Protein 8YE5 (pdb70)

Foldseek 3Di:
DPDDDLVVLQVVLVVCVVVVVLVSSLVSLVVSCVVVVQDLVSLLSNLVSCVSVVVLVSSLVSLVSSCVSPVLALSSLQSNLVSCVSVVNLVSSLVSLVSSLVRDDPVCNVVSVVSNVVSVVSDDD/DVVLQVVLVVCVVVVVLVSSLVSLVVVCVVPVQALVSLLSNLVSCVVVVVLVSSLVSLVSSCVNPVLPLSSLQSNLVSCVSVVNLVSSLVSLVSSCVNDDPVCNVVSVVSNVVSVVSDD

B-factor: mean 22.16, std 8.16, range [9.57, 53.56]

Secondary structure (DSSP, 8-state):
-----HHHHHHHHHHHHHTT-HHHHHHHHHHHHHH-TT-HHHHHHHHHHHHHTT-HHHHHHHHHHHHHH-TT-HHHHHHHHHHHHHTT-HHHHHHHHHHHHHHS-TTTHHHHHHHHHHHHHT---/-HHHHHHHHHHHHTT-HHHHHHHHHHHHHH-TT-HHHHHHHHHHHHHTT-HHHHHHHHHHHHHH-TT-HHHHHHHHHHHHHTT-HHHHHHHHHHHHHH--GGGHHHHHHHHHHHHHT--

Radius of gyration: 19.72 Å; Cα contacts (8 Å, |Δi|>4): 373; chains: 2; bounding box: 70×42×34 Å

Structure (mmCIF, N/CA/C/O backbone):
data_8YE5
#
_entry.id   8YE5
#
_cell.length_a   59.202
_cell.length_b   31.590
_cell.length_c   65.651
_cell.angle_alpha   90.000
_cell.angle_beta   109.880
_cell.angle_gamma   90.000
#
_symmetry.space_group_name_H-M   'P 1 21 1'
#
loop_
_entity.id
_entity.type
_entity.pdbx_description
1 polymer TmrC
2 water water
#
loop_
_atom_site.group_PDB
_atom_site.id
_atom_site.type_symbol
_atom_site.label_atom_id
_atom_site.label_alt_id
_atom_site.label_comp_id
_atom_site.label_asym_id
_atom_site.label_entity_id
_atom_site.label_seq_id
_atom_site.pdbx_PDB_ins_code
_atom_site.Cartn_x
_atom_site.Cartn_y
_atom_site.Cartn_z
_atom_site.occupancy
_atom_site.B_iso_or_equiv
_atom_site.auth_seq_id
_atom_site.auth_comp_id
_atom_site.auth_asym_id
_atom_site.auth_atom_id
_atom_site.pdbx_PDB_model_num
ATOM 1 N N . SER A 1 3 ? 12.28695 24.31937 -1.85095 1.000 45.41542 1 SER A N 1
ATOM 2 C CA . SER A 1 3 ? 12.71538 22.97817 -1.46424 1.000 40.03139 1 SER A CA 1
ATOM 3 C C . SER A 1 3 ? 11.54322 22.01596 -1.51467 1.000 37.74158 1 SER A C 1
ATOM 4 O O . SER A 1 3 ? 10.40107 22.41889 -1.25451 1.000 41.19548 1 SER A O 1
ATOM 7 N N . PRO A 1 4 ? 11.78951 20.73609 -1.84949 1.000 37.98606 2 PRO A N 1
ATOM 8 C CA . PRO A 1 4 ? 10.82651 19.72315 -1.41644 1.000 24.68154 2 PRO A CA 1
ATOM 9 C C . PRO A 1 4 ? 10.94383 19.71339 0.09357 1.000 23.11177 2 PRO A C 1
ATOM 10 O O . PRO A 1 4 ? 12.03233 19.46583 0.62410 1.000 24.21135 2 PRO A O 1
ATOM 14 N N . ASN A 1 5 ? 9.86848 20.06259 0.78349 1.000 21.77846 3 ASN A N 1
ATOM 15 C CA . ASN A 1 5 ? 9.83398 20.06501 2.24121 1.000 22.87774 3 ASN A CA 1
ATOM 16 C C . ASN A 1 5 ? 9.15796 18.77790 2.66832 1.000 24.83311 3 ASN A C 1
ATOM 17 O O . ASN A 1 5 ? 7.94286 18.62935 2.51735 1.000 25.85798 3 ASN A O 1
ATOM 22 N N . LEU A 1 6 ? 9.94933 17.84654 3.18002 1.000 22.73059 4 LEU A N 1
ATOM 23 C CA . LEU A 1 6 ? 9.49263 16.48984 3.41134 1.000 22.28301 4 LEU A CA 1
ATOM 24 C C . LEU A 1 6 ? 9.22863 16.25978 4.88780 1.000 26.59132 4 LEU A C 1
ATOM 25 O O . LEU A 1 6 ? 9.91254 16.80460 5.76014 1.000 26.05401 4 LEU A O 1
ATOM 30 N N . ASP A 1 7 ? 8.21850 15.44062 5.14514 1.000 25.20159 5 ASP A N 1
ATOM 31 C CA . ASP A 1 7 ? 7.83827 15.01650 6.48756 1.000 24.78630 5 ASP A CA 1
ATOM 32 C C . ASP A 1 7 ? 8.72204 13.83947 6.87075 1.000 22.61368 5 ASP A C 1
ATOM 33 O O . ASP A 1 7 ? 8.47975 12.70408 6.45347 1.000 24.34095 5 ASP A O 1
ATOM 38 N N . GLY A 1 8 ? 9.75651 14.11646 7.66954 1.000 24.01930 6 GLY A N 1
ATOM 39 C CA . GLY A 1 8 ? 10.66535 13.08174 8.12348 1.000 24.82745 6 GLY A CA 1
ATOM 40 C C . GLY A 1 8 ? 10.07834 12.15653 9.16797 1.000 27.00552 6 GLY A C 1
ATOM 41 O O . GLY A 1 8 ? 10.54224 11.02022 9.30085 1.000 24.75082 6 GLY A O 1
ATOM 42 N N . THR A 1 9 ? 9.06733 12.61313 9.91179 1.000 27.38725 7 THR A N 1
ATOM 43 C CA . THR A 1 9 ? 8.39113 11.71613 10.84044 1.000 25.00162 7 THR A CA 1
ATOM 44 C C . THR A 1 9 ? 7.66914 10.60464 10.09263 1.000 24.11548 7 THR A C 1
ATOM 45 O O . THR A 1 9 ? 7.74080 9.43528 10.48832 1.000 25.25819 7 THR A O 1
ATOM 49 N N . ARG A 1 10 ? 6.99585 10.94072 8.98606 1.000 20.69052 8 ARG A N 1
ATOM 50 C CA . ARG A 1 10 ? 6.32363 9.91389 8.19372 1.000 21.84930 8 ARG A CA 1
ATOM 51 C C . ARG A 1 10 ? 7.32959 8.95974 7.56461 1.000 19.74787 8 ARG A C 1
ATOM 52 O O . ARG A 1 10 ? 7.08457 7.75077 7.49792 1.000 19.30521 8 ARG A O 1
ATOM 60 N N . LEU A 1 11 ? 8.46256 9.48771 7.09062 1.000 17.90383 9 LEU A N 1
ATOM 61 C CA . LEU A 1 11 ? 9.47942 8.63158 6.49106 1.000 16.77754 9 LEU A CA 1
ATOM 62 C C . LEU A 1 11 ? 10.05742 7.67945 7.51959 1.000 16.59351 9 LEU A C 1
ATOM 63 O O . LEU A 1 11 ? 10.27871 6.50014 7.22682 1.000 16.15353 9 LEU A O 1
ATOM 68 N N . ARG A 1 12 ? 10.29646 8.17266 8.73774 1.000 17.08805 10 ARG A N 1
ATOM 69 C CA . ARG A 1 12 ? 10.74904 7.28718 9.80956 1.000 17.81633 10 ARG A CA 1
ATOM 70 C C . ARG A 1 12 ? 9.73818 6.17796 10.07727 1.000 17.76335 10 ARG A C 1
ATOM 71 O O . ARG A 1 12 ? 10.10604 5.00749 10.21671 1.000 18.70595 10 ARG A O 1
ATOM 79 N N . GLU A 1 13 ? 8.45172 6.51117 10.12750 1.000 18.37131 11 GLU A N 1
ATOM 80 C CA . GLU A 1 13 ? 7.51103 5.45687 10.47382 1.000 20.50483 11 GLU A CA 1
ATOM 81 C C . GLU A 1 13 ? 7.33139 4.48867 9.31658 1.000 17.30913 11 GLU A C 1
ATOM 82 O O . GLU A 1 13 ? 7.09391 3.29260 9.52793 1.000 18.90403 11 GLU A O 1
ATOM 88 N N . GLU A 1 14 ? 7.46105 4.97931 8.07878 1.000 16.17794 12 GLU A N 1
ATOM 89 C CA . GLU A 1 14 ? 7.45610 4.08297 6.93318 1.000 17.20735 12 GLU A CA 1
ATOM 90 C C . GLU A 1 14 ? 8.65317 3.14470 6.99176 1.000 14.71649 12 GLU A C 1
ATOM 91 O O . GLU A 1 14 ? 8.54372 1.96100 6.66044 1.000 18.70503 12 GLU A O 1
ATOM 97 N N . GLY A 1 15 ? 9.81395 3.66973 7.38654 1.000 14.88773 13 GLY A N 1
ATOM 98 C CA . GLY A 1 15 ? 10.96627 2.80846 7.58661 1.000 14.92329 13 GLY A CA 1
ATOM 99 C C . GLY A 1 15 ? 10.71101 1.75440 8.64360 1.000 16.85096 13 GLY A C 1
ATOM 100 O O . GLY A 1 15 ? 11.06384 0.59063 8.46407 1.000 17.41154 13 GLY A O 1
ATOM 101 N N . ASN A 1 16 ? 10.06380 2.14812 9.73816 1.000 16.67738 14 ASN A N 1
ATOM 102 C CA . ASN A 1 16 ? 9.74418 1.19190 10.79648 1.000 15.92036 14 ASN A CA 1
ATOM 103 C C . ASN A 1 16 ? 8.77512 0.12325 10.29849 1.000 22.24648 14 ASN A C 1
ATOM 104 O O . ASN A 1 16 ? 8.93403 -1.06236 10.61406 1.000 21.88206 14 ASN A O 1
ATOM 109 N N . GLU A 1 17 ? 7.75163 0.51953 9.53126 1.000 20.08219 15 GLU A N 1
ATOM 110 C CA . GLU A 1 17 ? 6.81677 -0.46778 8.99435 1.000 23.14489 15 GLU A CA 1
ATOM 111 C C . GLU A 1 17 ? 7.51601 -1.42937 8.04810 1.000 23.57859 15 GLU A C 1
ATOM 112 O O . GLU A 1 17 ? 7.26155 -2.64217 8.06811 1.000 23.96515 15 GLU A O 1
ATOM 118 N N . ALA A 1 18 ? 8.39899 -0.90603 7.19914 1.000 18.91343 16 ALA A N 1
ATOM 119 C CA . ALA A 1 18 ? 9.13870 -1.77146 6.29849 1.000 16.15608 16 ALA A CA 1
ATOM 120 C C . ALA A 1 18 ? 10.02774 -2.72025 7.08385 1.000 21.17125 16 ALA A C 1
ATOM 121 O O . ALA A 1 18 ? 10.14980 -3.90112 6.73834 1.000 20.71340 16 ALA A O 1
ATOM 123 N N . PHE A 1 19 ? 10.67478 -2.21232 8.13388 1.000 20.56423 17 PHE A N 1
ATOM 124 C CA . PHE A 1 19 ? 11.53764 -3.07140 8.93256 1.000 19.86385 17 PHE A CA 1
ATOM 125 C C . PHE A 1 19 ? 10.73816 -4.21096 9.55838 1.000 22.27108 17 PHE A C 1
ATOM 126 O O . PHE A 1 19 ? 11.19964 -5.35582 9.58670 1.000 21.49290 17 PHE A O 1
ATOM 134 N N . LYS A 1 20 ? 9.52976 -3.91068 10.04366 1.000 22.47923 18 LYS A N 1
ATOM 135 C CA . LYS A 1 20 ? 8.67465 -4.92790 10.66271 1.000 22.81087 18 LYS A CA 1
ATOM 136 C C . LYS A 1 20 ? 8.32379 -6.04333 9.68107 1.000 27.11716 18 LYS A C 1
ATOM 137 O O . LYS A 1 20 ? 8.18717 -7.21034 10.07607 1.000 27.14987 18 LYS A O 1
ATOM 143 N N . ALA A 1 21 ? 8.16848 -5.70717 8.39809 1.000 23.62757 19 ALA A N 1
ATOM 144 C CA . ALA A 1 21 ? 7.81547 -6.66736 7.35674 1.000 26.28544 19 ALA A CA 1
ATOM 145 C C . ALA A 1 21 ? 9.00099 -7.45620 6.81087 1.000 26.45528 19 ALA A C 1
ATOM 146 O O . ALA A 1 21 ? 8.80087 -8.33410 5.96147 1.000 31.25972 19 ALA A O 1
ATOM 148 N N . GLY A 1 22 ? 10.22729 -7.17427 7.24493 1.000 21.29365 20 GLY A N 1
ATOM 149 C CA . GLY A 1 22 ? 11.36370 -7.79639 6.61275 1.000 21.55965 20 GLY A CA 1
ATOM 150 C C . GLY A 1 22 ? 11.81610 -7.12444 5.34030 1.000 17.98050 20 GLY A C 1
ATOM 151 O O . GLY A 1 22 ? 12.71048 -7.64587 4.66826 1.000 22.42496 20 GLY A O 1
ATOM 152 N N . ARG A 1 23 ? 11.23316 -5.97247 4.99806 1.000 22.01513 21 ARG A N 1
ATOM 153 C CA . ARG A 1 23 ? 11.60955 -5.22815 3.79637 1.000 19.99010 21 ARG A CA 1
ATOM 154 C C . ARG A 1 23 ? 12.77307 -4.29290 4.13687 1.000 19.42299 21 ARG A C 1
ATOM 155 O O . ARG A 1 23 ? 12.64319 -3.06998 4.20889 1.000 19.10095 21 ARG A O 1
ATOM 163 N N . TYR A 1 24 ? 13.93660 -4.90697 4.34266 1.000 18.31074 22 TYR A N 1
ATOM 164 C CA . TYR A 1 24 ? 15.07688 -4.16922 4.88848 1.000 17.59741 22 TYR A CA 1
ATOM 165 C C . TYR A 1 24 ? 15.65151 -3.16745 3.89625 1.000 16.28725 22 TYR A C 1
ATOM 166 O O . TYR A 1 24 ? 16.08416 -2.08569 4.29837 1.000 15.79422 22 TYR A O 1
ATOM 175 N N . HIS A 1 25 ? 15.72855 -3.52331 2.61160 1.000 16.36102 23 HIS A N 1
ATOM 176 C CA . HIS A 1 25 ? 16.18878 -2.55487 1.62814 1.000 17.54606 23 HIS A CA 1
ATOM 177 C C . HIS A 1 25 ? 15.28311 -1.33141 1.58874 1.000 16.91305 23 HIS A C 1
ATOM 178 O O . HIS A 1 25 ? 15.76479 -0.19229 1.52543 1.000 17.39444 23 HIS A O 1
ATOM 185 N N . GLU A 1 26 ? 13.97031 -1.53868 1.64368 1.000 17.52598 24 GLU A N 1
ATOM 186 C CA . GLU A 1 26 ? 13.07129 -0.39051 1.68445 1.000 17.70608 24 GLU A CA 1
ATOM 187 C C . GLU A 1 26 ? 13.21712 0.37977 2.99131 1.000 16.19021 24 GLU A C 1
ATOM 1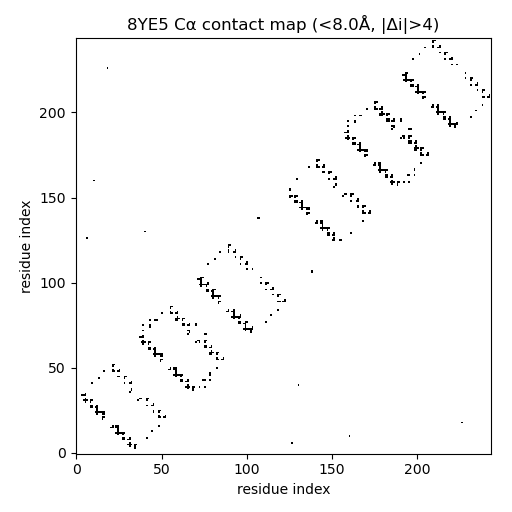88 O O . GLU A 1 26 ? 13.20074 1.61454 2.99369 1.000 15.78446 24 GLU A O 1
ATOM 194 N N . ALA A 1 27 ? 13.36755 -0.32425 4.11367 1.000 14.47644 25 ALA A N 1
ATOM 195 C CA . ALA A 1 27 ? 13.60291 0.37924 5.36617 1.000 14.61426 25 ALA A CA 1
ATOM 196 C C . ALA A 1 27 ? 14.83173 1.26726 5.26615 1.000 13.90602 25 ALA A C 1
ATOM 197 O O . ALA A 1 27 ? 14.81264 2.41653 5.71902 1.000 13.40349 25 ALA A O 1
ATOM 199 N N . ILE A 1 28 ? 15.90601 0.75407 4.66686 1.000 13.22454 26 ILE A N 1
ATOM 200 C CA . ILE A 1 28 ? 17.12666 1.54886 4.52275 1.000 12.80772 26 ILE A CA 1
ATOM 201 C C . ILE A 1 28 ? 16.84546 2.80108 3.70128 1.000 12.95970 26 ILE A C 1
ATOM 202 O O . ILE A 1 28 ? 17.32461 3.89682 4.02612 1.000 13.70183 26 ILE A O 1
ATOM 207 N N . ARG A 1 29 ? 16.06256 2.65764 2.63009 1.000 14.05219 27 ARG A N 1
ATOM 208 C CA . ARG A 1 29 ? 15.72232 3.80061 1.78810 1.000 14.19263 27 ARG A CA 1
ATOM 209 C C . ARG A 1 29 ? 14.97561 4.86033 2.58534 1.000 14.21789 27 ARG A C 1
ATOM 210 O O . ARG A 1 29 ? 15.35999 6.03109 2.59242 1.000 14.00442 27 ARG A O 1
ATOM 218 N N . TYR A 1 30 ? 13.93288 4.45668 3.30997 1.000 12.72857 28 TYR A N 1
ATOM 219 C CA . TYR A 1 30 ? 13.12001 5.44642 4.00914 1.000 11.97681 28 TYR A CA 1
ATOM 220 C C . TYR A 1 30 ? 13.87107 6.05040 5.18804 1.000 12.84749 28 TYR A C 1
ATOM 221 O O . TYR A 1 30 ? 13.74483 7.24986 5.45342 1.000 14.12609 28 TYR A O 1
ATOM 230 N N . TYR A 1 31 ? 14.63452 5.23035 5.92296 1.000 12.94917 29 TYR A N 1
ATOM 231 C CA . TYR A 1 31 ? 15.47531 5.76964 6.99006 1.000 12.77073 29 TYR A CA 1
ATOM 232 C C . TYR A 1 31 ? 16.50065 6.75384 6.44320 1.000 13.89965 29 TYR A C 1
ATOM 233 O O . TYR A 1 31 ? 16.81556 7.74912 7.10647 1.000 14.10241 29 TYR A O 1
ATOM 242 N N . THR A 1 32 ? 17.06829 6.47357 5.26524 1.000 12.73182 30 THR A N 1
ATOM 243 C CA . THR A 1 32 ? 18.03926 7.39805 4.68032 1.000 14.00899 30 THR A CA 1
ATOM 244 C C . THR A 1 32 ? 17.38729 8.72972 4.34767 1.000 16.08451 30 THR A C 1
ATOM 245 O O . THR A 1 32 ? 17.95793 9.79511 4.61226 1.000 15.42999 30 THR A O 1
ATOM 249 N N . GLN A 1 33 ? 16.17127 8.68886 3.80221 1.000 14.87060 31 GLN A N 1
ATOM 250 C CA . GLN A 1 33 ? 15.43975 9.92219 3.53981 1.000 15.04640 31 GLN A CA 1
ATOM 251 C C . GLN A 1 33 ? 15.13395 10.66614 4.82561 1.000 16.94416 31 GLN A C 1
ATOM 252 O O . GLN A 1 33 ? 15.24263 11.89622 4.87722 1.000 18.35680 31 GLN A O 1
ATOM 258 N N . ALA A 1 34 ? 14.73484 9.93621 5.87404 1.000 13.95843 32 ALA A N 1
ATOM 259 C CA . ALA A 1 34 ? 14.44023 10.54950 7.16206 1.000 15.04830 32 ALA A CA 1
ATOM 260 C C . ALA A 1 34 ? 15.68697 11.16015 7.78759 1.000 18.76854 32 ALA A C 1
ATOM 261 O O . ALA A 1 34 ? 15.62082 12.23523 8.39015 1.000 20.28881 32 ALA A O 1
ATOM 263 N N . ILE A 1 35 ? 16.83593 10.49766 7.63676 1.000 18.24795 33 ILE A N 1
ATOM 264 C CA . ILE A 1 35 ? 18.06360 11.02681 8.21702 1.000 19.00352 33 ILE A CA 1
ATOM 265 C C . ILE A 1 35 ? 18.44288 12.34767 7.56487 1.000 21.72168 33 ILE A C 1
ATOM 266 O O . ILE A 1 35 ? 19.00252 13.23534 8.22201 1.000 24.81911 33 ILE A O 1
ATOM 271 N N . GLU A 1 36 ? 18.12069 12.51939 6.27858 1.000 18.96284 34 GLU A N 1
ATOM 272 C CA . GLU A 1 36 ? 18.37337 13.79642 5.61856 1.000 24.77354 34 GLU A CA 1
ATOM 273 C C . GLU A 1 36 ? 17.57599 14.91745 6.27114 1.000 26.64782 34 GLU A C 1
ATOM 274 O O . GLU A 1 36 ? 18.03846 16.06261 6.32121 1.000 32.55439 34 GLU A O 1
ATOM 280 N N . VAL A 1 37 ? 16.39743 14.60452 6.79804 1.000 24.91888 35 VAL A N 1
ATOM 281 C CA . VAL A 1 37 ? 15.55991 15.60190 7.45392 1.000 25.15529 35 VAL A CA 1
ATOM 282 C C . VAL A 1 37 ? 15.84860 15.72088 8.94856 1.000 30.99612 35 VAL A C 1
ATOM 283 O O . VAL A 1 37 ? 15.69393 16.80442 9.52577 1.000 34.71186 35 VAL A O 1
ATOM 287 N N . ASP A 1 38 ? 16.24811 14.62516 9.59106 1.000 28.41237 36 ASP A N 1
ATOM 288 C CA . ASP A 1 38 ? 16.42840 14.54759 11.03956 1.000 29.69824 36 ASP A CA 1
ATOM 289 C C . ASP A 1 38 ? 17.78879 13.90301 11.26201 1.000 30.36720 36 ASP A C 1
ATOM 290 O O . ASP A 1 38 ? 17.88106 12.70748 11.57651 1.000 27.85890 36 ASP A O 1
ATOM 295 N N . PRO A 1 39 ? 18.87318 14.66305 11.09845 1.000 29.21976 37 PRO A N 1
ATOM 296 C CA . PRO A 1 39 ? 20.21170 14.06017 11.06444 1.000 30.55279 37 PRO A CA 1
ATOM 297 C C . PRO A 1 39 ? 20.83266 13.76288 12.42164 1.000 3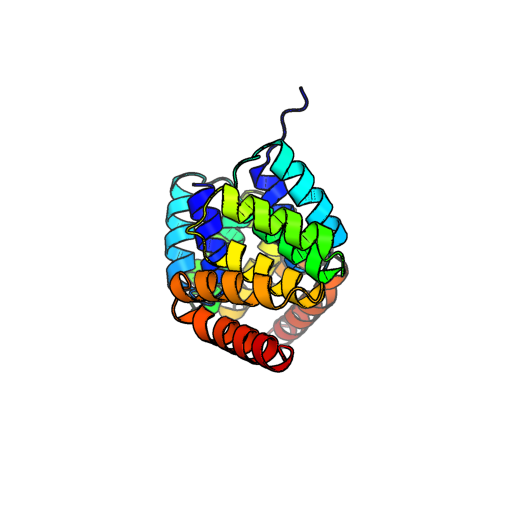0.38433 37 PRO A C 1
ATOM 298 O O . PRO A 1 39 ? 21.98181 13.30648 12.45330 1.000 29.81082 37 PRO A O 1
ATOM 302 N N . ASP A 1 40 ? 20.13244 13.98839 13.53217 1.000 30.71869 38 ASP A N 1
ATOM 303 C CA . ASP A 1 40 ? 20.70609 13.78104 14.85898 1.000 30.21446 38 ASP A CA 1
ATOM 304 C C . ASP A 1 40 ? 19.81107 12.90327 15.72517 1.000 29.93801 38 ASP A C 1
ATOM 305 O O . ASP A 1 40 ? 19.60675 13.16971 16.91142 1.000 27.76885 38 ASP A O 1
ATOM 310 N N . SER A 1 41 ? 19.27254 11.82978 15.15442 1.000 25.59995 39 SER A N 1
ATOM 311 C CA . SER A 1 41 ? 18.45811 10.87660 15.89508 1.000 25.76580 39 SER A CA 1
ATOM 312 C C . SER A 1 41 ? 19.25136 9.59637 16.09294 1.000 20.89941 39 SER A C 1
ATOM 313 O O . SER A 1 41 ? 19.57314 8.90576 15.11918 1.000 21.38288 39 SER A O 1
ATOM 316 N N . GLU A 1 42 ? 19.55077 9.27841 17.34923 1.000 20.36206 40 GLU A N 1
ATOM 317 C CA . GLU A 1 42 ? 20.20849 8.01260 17.64214 1.000 20.29387 40 GLU A CA 1
ATOM 318 C C . GLU A 1 42 ? 19.29639 6.84500 17.29481 1.000 19.01492 40 GLU A C 1
ATOM 319 O O . GLU A 1 42 ? 19.77946 5.75577 16.97715 1.000 19.71145 40 GLU A O 1
ATOM 325 N N . PHE A 1 43 ? 17.98050 7.05730 17.33960 1.000 18.79716 41 PHE A N 1
ATOM 326 C CA . PHE A 1 43 ? 17.05155 5.98424 17.02546 1.000 18.25997 41 PHE A CA 1
ATOM 327 C C . PHE A 1 43 ? 17.07043 5.68072 15.53837 1.000 18.50072 41 PHE A C 1
ATOM 328 O O . PHE A 1 43 ? 17.05300 4.51230 15.13763 1.000 17.70041 41 PHE A O 1
ATOM 336 N N . LEU A 1 44 ? 17.11337 6.71938 14.70521 1.000 17.06760 42 LEU A N 1
ATOM 337 C CA . LEU A 1 44 ? 17.12803 6.50674 13.26371 1.000 18.23394 42 LEU A CA 1
ATOM 338 C C . LEU A 1 44 ? 18.39506 5.77730 12.83999 1.000 15.27188 42 LEU A C 1
ATOM 339 O O . LEU A 1 44 ? 18.35254 4.84197 12.03205 1.000 15.34521 42 LEU A O 1
ATOM 344 N N . TYR A 1 45 ? 19.53764 6.20505 13.36778 1.000 16.88863 43 TYR A N 1
ATOM 345 C CA . TYR A 1 45 ? 20.78838 5.56934 12.98614 1.000 13.37949 43 TYR A CA 1
ATOM 346 C C . TYR A 1 45 ? 20.88152 4.14732 13.52473 1.000 14.47106 43 TYR A C 1
ATOM 347 O O . TYR A 1 45 ? 21.44792 3.27760 12.85445 1.000 15.13038 43 TYR A O 1
ATOM 356 N N . THR A 1 46 ? 20.34100 3.89048 14.71978 1.000 16.41597 44 T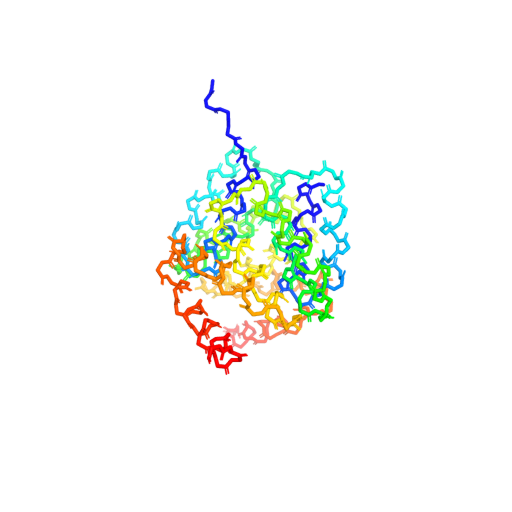HR A N 1
ATOM 357 C CA . THR A 1 46 ? 20.32880 2.52472 15.23716 1.000 15.15015 44 THR A CA 1
ATOM 358 C C . THR A 1 46 ? 19.38842 1.64300 14.42141 1.000 14.98604 44 THR A C 1
ATOM 359 O O . THR A 1 46 ? 19.70842 0.47996 14.13625 1.000 15.32715 44 THR A O 1
ATOM 363 N N . ASN A 1 47 ? 18.22310 2.18139 14.02979 1.000 14.54926 45 ASN A N 1
ATOM 364 C CA . ASN A 1 47 ? 17.28766 1.41435 13.21428 1.000 13.43739 45 ASN A CA 1
ATOM 365 C C . ASN A 1 47 ? 17.89805 1.10238 11.85165 1.000 13.87999 45 ASN A C 1
ATOM 366 O O . ASN A 1 47 ? 17.78694 -0.02116 11.35266 1.000 14.29013 45 ASN A O 1
ATOM 371 N N . ARG A 1 48 ? 18.55681 2.08191 11.23530 1.000 13.17418 46 ARG A N 1
ATOM 372 C CA . ARG A 1 48 ? 19.19816 1.80250 9.95536 1.000 12.89257 46 ARG A CA 1
ATOM 373 C C . ARG A 1 48 ? 20.36225 0.83512 10.13336 1.000 13.35658 46 ARG A C 1
ATOM 374 O O . ARG A 1 48 ? 20.59374 -0.02748 9.27664 1.000 13.04450 46 ARG A O 1
ATOM 382 N N . SER A 1 49 ? 21.08573 0.93783 11.25505 1.000 12.65715 47 SER A N 1
ATOM 383 C CA . SER A 1 49 ? 22.14925 -0.02349 11.52384 1.000 12.86284 47 SER A CA 1
ATOM 384 C C . SER A 1 49 ? 21.59328 -1.43701 11.57616 1.000 13.05047 47 SER A C 1
ATOM 385 O O . SER A 1 49 ? 22.19517 -2.37261 11.03475 1.000 13.70081 47 SER A O 1
ATOM 388 N N . PHE A 1 50 ? 20.44699 -1.60906 12.22787 1.000 11.57048 48 PHE A N 1
ATOM 389 C CA . PHE A 1 50 ? 19.83616 -2.92826 12.34520 1.000 13.67029 48 PHE A CA 1
ATOM 390 C C . PHE A 1 50 ? 19.42418 -3.44578 10.97483 1.000 13.97585 48 PHE A C 1
ATOM 391 O O . PHE A 1 50 ? 19.66240 -4.61051 10.64152 1.000 13.62913 48 PHE A O 1
ATOM 399 N N . ALA A 1 51 ? 18.86146 -2.57202 10.14129 1.000 12.50955 49 ALA A N 1
ATOM 400 C CA . ALA A 1 51 ? 18.46103 -2.98064 8.80054 1.000 13.11653 49 ALA A CA 1
ATOM 401 C C . ALA A 1 51 ? 19.66299 -3.41100 7.96010 1.000 14.06616 49 ALA A C 1
ATOM 402 O O . ALA A 1 51 ? 19.59555 -4.41882 7.24790 1.000 14.91740 49 ALA A O 1
ATOM 404 N N . TYR A 1 52 ? 20.77723 -2.67537 8.05013 1.000 13.09882 50 TYR A N 1
ATOM 405 C CA . TYR A 1 52 ? 21.98866 -3.06373 7.32176 1.000 14.52385 50 TYR A CA 1
ATOM 406 C C . TYR A 1 52 ? 22.53435 -4.39383 7.82637 1.000 14.78196 50 TYR A C 1
ATOM 407 O O . TYR A 1 52 ? 22.97660 -5.23601 7.03753 1.000 15.74781 50 TYR A O 1
ATOM 416 N N . PHE A 1 53 ? 22.52921 -4.59393 9.14500 1.000 13.51979 51 PHE A N 1
ATOM 417 C CA . PHE A 1 53 ? 22.95794 -5.87151 9.69248 1.000 12.92449 51 PHE A CA 1
ATOM 418 C C . PHE A 1 53 ? 22.13683 -7.01260 9.10582 1.000 14.94590 51 PHE A C 1
ATOM 419 O O . PHE A 1 53 ? 22.68415 -8.06329 8.74447 1.000 15.35377 51 PHE A O 1
ATOM 427 N N . ASN A 1 54 ? 20.82570 -6.82182 8.99578 1.000 14.40024 52 ASN A N 1
ATOM 428 C CA . ASN A 1 54 ? 19.95023 -7.88145 8.51978 1.000 14.52840 52 ASN A CA 1
ATOM 429 C C . ASN A 1 54 ? 20.14118 -8.20541 7.05081 1.000 17.88906 52 ASN A C 1
ATOM 430 O O . ASN A 1 54 ? 19.66545 -9.25796 6.61496 1.000 21.46842 52 ASN A O 1
ATOM 435 N N . ILE A 1 55 ? 20.81929 -7.35491 6.29008 1.000 15.33000 53 ILE A N 1
ATOM 436 C CA . ILE A 1 55 ? 21.16394 -7.68344 4.91037 1.000 17.49785 53 ILE A CA 1
ATOM 437 C C . ILE A 1 55 ? 22.65780 -7.94701 4.74538 1.000 18.14079 53 ILE A C 1
ATOM 438 O O . ILE A 1 55 ? 23.17276 -7.91455 3.63129 1.000 20.66547 53 ILE A O 1
ATOM 443 N N . LYS A 1 56 ? 23.36048 -8.20738 5.84855 1.000 17.93278 54 LYS A N 1
ATOM 444 C CA . LYS A 1 56 ? 24.76564 -8.60544 5.86011 1.000 18.41623 54 LYS A CA 1
ATOM 445 C C . LYS A 1 56 ? 25.70381 -7.49967 5.40251 1.000 19.62994 54 LYS A C 1
ATOM 446 O O . LYS A 1 56 ? 26.83767 -7.76724 4.97651 1.000 21.57976 54 LYS A O 1
ATOM 452 N N . GLU A 1 57 ? 25.26224 -6.25008 5.51641 1.000 16.31846 55 GLU A N 1
ATOM 453 C CA . GLU A 1 57 ? 26.11405 -5.09683 5.25719 1.000 16.39447 55 GLU A CA 1
ATOM 454 C C . GLU A 1 57 ? 26.71374 -4.63795 6.58458 1.000 16.70221 55 GLU A C 1
ATOM 455 O O . GLU A 1 57 ? 26.32578 -3.63137 7.17262 1.000 17.77341 55 GLU A O 1
ATOM 461 N N . PHE A 1 58 ? 27.69403 -5.41484 7.05370 1.000 16.04174 56 PHE A N 1
ATOM 462 C CA . PHE A 1 58 ? 28.16351 -5.25029 8.42801 1.000 15.42866 56 PHE A CA 1
ATOM 463 C C . PHE A 1 58 ? 28.97361 -3.97349 8.62011 1.000 15.98596 56 PHE A C 1
ATOM 464 O O . PHE A 1 58 ? 28.91176 -3.35705 9.69094 1.000 14.40804 56 PHE A O 1
ATOM 472 N N . GLU A 1 59 ? 29.76000 -3.56811 7.61042 1.000 17.09593 57 GLU A N 1
ATOM 473 C CA . GLU A 1 59 ? 30.51419 -2.32736 7.75151 1.000 17.29766 57 GLU A CA 1
ATOM 474 C C . GLU A 1 59 ? 29.58085 -1.12752 7.81302 1.000 15.55627 57 GLU A C 1
ATOM 475 O O . GLU A 1 59 ? 29.76990 -0.23046 8.64144 1.000 15.96972 57 GLU A O 1
ATOM 481 N N . LYS A 1 60 ? 28.56168 -1.10501 6.95210 1.000 18.00306 58 LYS A N 1
ATOM 482 C CA . LYS A 1 60 ? 27.58934 -0.01892 6.98681 1.000 15.29439 58 LYS A CA 1
ATOM 483 C C . LYS A 1 60 ? 26.80330 -0.04544 8.28509 1.000 14.09106 58 LYS A C 1
ATOM 484 O O . LYS A 1 60 ? 26.50672 1.00571 8.86933 1.000 14.34902 58 LYS A O 1
ATOM 490 N N . SER A 1 61 ? 26.48522 -1.24008 8.77154 1.000 13.91282 59 SER A N 1
ATOM 491 C CA . SER A 1 61 ? 25.79954 -1.34870 10.05038 1.000 13.98597 59 SER A CA 1
ATOM 492 C C . SER A 1 61 ? 26.64602 -0.76126 11.16713 1.000 13.31807 59 SER A C 1
ATOM 493 O O . SER A 1 61 ? 26.14474 -0.02459 12.01977 1.000 13.64374 59 SER A O 1
ATOM 496 N N . ALA A 1 62 ? 27.93507 -1.10182 11.19432 1.000 12.63500 60 ALA A N 1
ATOM 497 C CA . ALA A 1 62 ? 28.79630 -0.57259 12.24283 1.000 12.93891 60 ALA A CA 1
ATOM 498 C C . ALA A 1 62 ? 28.92948 0.93964 12.12378 1.000 13.78687 60 ALA A C 1
ATOM 499 O O . ALA A 1 62 ? 28.94246 1.64727 13.13332 1.000 16.30783 60 ALA A O 1
ATOM 501 N N . ALA A 1 63 ? 29.00879 1.45851 10.89395 1.000 15.41709 61 ALA A N 1
ATOM 502 C CA . ALA A 1 63 ? 29.14306 2.90354 10.74509 1.000 13.86118 61 ALA A CA 1
ATOM 503 C C . ALA A 1 63 ? 27.91782 3.62862 11.28853 1.000 16.95711 61 ALA A C 1
ATOM 504 O O . ALA A 1 63 ? 28.04914 4.63559 11.99259 1.000 18.58896 61 ALA A O 1
ATOM 506 N N . ASP A 1 64 ? 26.71592 3.11713 10.99478 1.000 15.53767 62 ASP A N 1
ATOM 507 C CA . ASP A 1 64 ? 25.50806 3.74828 11.52158 1.000 15.02605 62 ASP A CA 1
ATOM 508 C C . ASP A 1 64 ? 25.43571 3.63794 13.03393 1.000 14.21338 62 ASP A C 1
ATOM 509 O O . ASP A 1 64 ? 25.01581 4.57898 13.70677 1.000 16.03662 62 ASP A O 1
ATOM 514 N N . ALA A 1 65 ? 25.79751 2.48106 13.59485 1.000 14.09261 63 ALA A N 1
ATOM 515 C CA . ALA A 1 65 ? 25.71509 2.35375 15.04145 1.000 14.03568 63 ALA A CA 1
ATOM 516 C C . ALA A 1 65 ? 26.74452 3.24531 15.72372 1.000 15.54025 63 ALA A C 1
ATOM 517 O O . ALA A 1 65 ? 26.47143 3.79395 16.79959 1.000 16.68740 63 ALA A O 1
ATOM 519 N N . ALA A 1 66 ? 27.91089 3.41560 15.09786 1.000 15.93403 64 ALA A N 1
ATOM 520 C CA . ALA A 1 66 ? 28.90831 4.33098 15.63818 1.000 17.33748 64 ALA A CA 1
ATOM 521 C C . ALA A 1 66 ? 28.39676 5.76204 15.61737 1.000 18.52970 64 ALA A C 1
ATOM 522 O O . ALA A 1 66 ? 28.68359 6.54350 16.53048 1.000 18.29450 64 ALA A O 1
ATOM 524 N N . LYS A 1 67 ? 27.62828 6.11784 14.59053 1.000 17.91897 65 LYS A N 1
ATOM 525 C CA . LYS A 1 67 ? 27.02233 7.44050 14.56186 1.000 19.08006 65 LYS A CA 1
ATOM 526 C C . LYS A 1 67 ? 25.99383 7.59102 15.67670 1.000 18.55317 65 LYS A C 1
ATOM 527 O O . LYS A 1 67 ? 25.92200 8.63986 16.32785 1.000 21.30135 65 LYS A O 1
ATOM 533 N N . ALA A 1 68 ? 25.18499 6.55468 15.92698 1.000 17.75999 66 ALA A N 1
ATOM 534 C CA . ALA A 1 68 ? 24.25586 6.60492 17.05365 1.000 17.26495 66 ALA A CA 1
ATOM 535 C C . ALA A 1 68 ? 24.98870 6.80744 18.37715 1.000 18.81476 66 ALA A C 1
ATOM 536 O O . ALA A 1 68 ? 24.50617 7.53336 19.25364 1.000 20.45187 66 ALA A O 1
ATOM 538 N N . VAL A 1 69 ? 26.16184 6.18606 18.53200 1.000 17.94868 67 VAL A N 1
ATOM 539 C CA . VAL A 1 69 ? 26.92203 6.34605 19.76634 1.000 20.27008 67 VAL A CA 1
ATOM 540 C C . VAL A 1 69 ? 27.45676 7.76595 19.87292 1.000 23.16931 67 VAL A C 1
ATOM 541 O O . VAL A 1 69 ? 27.44233 8.36742 20.95530 1.000 26.97047 67 VAL A O 1
ATOM 545 N N . GLU A 1 70 ? 27.90904 8.33191 18.75001 1.000 21.24960 68 GLU A N 1
ATOM 546 C CA . GLU A 1 70 ? 28.29176 9.74436 18.71655 1.000 22.91482 68 GLU A CA 1
ATOM 547 C C . GLU A 1 70 ? 27.14132 10.64923 19.13351 1.000 28.63354 68 GLU A C 1
ATOM 548 O O . GLU A 1 70 ? 27.33104 11.58636 19.92153 1.000 27.52276 68 GLU A O 1
ATOM 554 N N . ILE A 1 71 ? 25.93634 10.37907 18.62435 1.000 25.55429 69 ILE A N 1
ATOM 555 C CA . ILE A 1 71 ? 24.79201 11.23302 18.91996 1.000 23.98765 69 ILE A CA 1
ATOM 556 C C . ILE A 1 71 ? 24.38287 11.10556 20.37963 1.000 25.54282 69 ILE A C 1
ATOM 557 O O . ILE A 1 71 ? 24.04390 12.09824 21.03809 1.000 28.27199 69 ILE A O 1
ATOM 562 N N . ASN A 1 72 ? 24.38013 9.88640 20.90783 1.000 25.02484 70 ASN A N 1
ATOM 563 C CA . ASN A 1 72 ? 23.96390 9.66495 22.29246 1.000 22.40755 70 ASN A CA 1
ATOM 564 C C . ASN A 1 72 ? 24.72787 8.45182 22.81911 1.000 24.79694 70 ASN A C 1
ATOM 565 O O . ASN A 1 72 ? 24.27521 7.31411 22.68601 1.000 27.08568 70 ASN A O 1
ATOM 570 N N . ALA A 1 73 ? 25.86706 8.71975 23.45886 1.000 24.29022 71 ALA A N 1
ATOM 571 C CA . ALA A 1 73 ? 26.66942 7.64577 24.03732 1.000 25.92503 71 ALA A CA 1
ATOM 572 C C . ALA A 1 73 ? 25.95721 6.89814 25.15815 1.000 24.86223 71 ALA A C 1
ATOM 573 O O . ALA A 1 73 ? 26.44454 5.84722 25.58201 1.000 24.83446 71 ALA A O 1
ATOM 575 N N . ASN A 1 74 ? 24.83397 7.40304 25.66136 1.000 24.38547 72 ASN A N 1
ATOM 576 C CA . ASN A 1 74 ? 24.10353 6.74590 26.73560 1.000 26.61380 72 ASN A CA 1
ATOM 577 C C . ASN A 1 74 ? 22.90762 5.92620 26.25392 1.000 25.42312 72 ASN A C 1
ATOM 578 O O . ASN A 1 74 ? 22.17614 5.37447 27.07771 1.000 28.33671 72 ASN A O 1
ATOM 583 N N . PHE A 1 75 ? 22.70946 5.80453 24.94169 1.000 23.20784 73 PHE A N 1
ATOM 584 C CA . PHE A 1 75 ? 21.65288 4.96551 24.38517 1.000 26.30670 73 PHE A CA 1
ATOM 585 C C . PHE A 1 75 ? 22.21589 3.56107 24.19030 1.000 20.72758 73 PHE A C 1
ATOM 586 O O . PHE A 1 75 ? 23.10356 3.35350 23.35666 1.000 22.75346 73 PHE A O 1
ATOM 594 N N . PHE A 1 76 ? 21.68337 2.59607 24.94752 1.000 19.65670 74 PHE A N 1
ATOM 595 C CA . PHE A 1 76 ? 22.26608 1.25531 24.97806 1.000 19.47554 74 PHE A CA 1
ATOM 596 C C . PHE A 1 76 ? 22.23678 0.58909 23.61080 1.000 21.84206 74 PHE A C 1
ATOM 597 O O . PHE A 1 76 ? 23.14270 -0.18852 23.27862 1.000 16.82860 74 PHE A O 1
ATOM 605 N N . LYS A 1 77 ? 21.20528 0.86051 22.81156 1.000 19.03371 75 LYS A N 1
ATOM 606 C CA . LYS A 1 77 ? 21.02084 0.08493 21.59245 1.000 17.71378 75 LYS A CA 1
ATOM 607 C C . LYS A 1 77 ? 22.05671 0.44814 20.54050 1.000 18.21163 75 LYS A C 1
ATOM 608 O O . LYS A 1 77 ? 22.42258 -0.39708 19.71278 1.000 17.60502 75 LYS A O 1
ATOM 614 N N . GLY A 1 78 ? 22.54837 1.68450 20.54590 1.000 16.40700 76 GLY A N 1
ATOM 615 C CA . GLY A 1 78 ? 23.63887 2.01970 19.64189 1.000 17.09416 76 GLY A CA 1
ATOM 616 C C . GLY A 1 78 ? 24.86201 1.16067 19.90467 1.000 17.37620 76 GLY A C 1
ATOM 617 O O . GLY A 1 78 ? 25.42510 0.56431 18.98720 1.000 15.58010 76 GLY A O 1
ATOM 618 N N . HIS A 1 79 ? 25.24885 1.04514 21.17767 1.000 14.57894 77 HIS A N 1
ATOM 619 C CA . HIS A 1 79 ? 26.40021 0.21246 21.52758 1.000 13.50344 77 HIS A CA 1
ATOM 620 C C . HIS A 1 79 ? 26.14106 -1.25012 21.20871 1.000 14.55987 77 HIS A C 1
ATOM 621 O O . HIS A 1 79 ? 27.05056 -1.97061 20.77434 1.000 14.78261 77 HIS A O 1
ATOM 628 N N . TYR A 1 80 ? 24.92618 -1.72818 21.46907 1.000 14.34255 78 TYR A N 1
ATOM 629 C CA . TYR A 1 80 ? 24.59973 -3.11836 21.18561 1.000 14.17835 78 TYR A CA 1
ATOM 630 C C . TYR A 1 80 ? 24.70198 -3.41245 19.69404 1.000 13.68419 78 TYR A C 1
ATOM 631 O O . TYR A 1 80 ? 25.34474 -4.38287 19.28739 1.000 14.27848 78 TYR A O 1
ATOM 640 N N . ARG A 1 81 ? 24.08742 -2.57019 18.86296 1.000 13.34803 79 ARG A N 1
ATOM 641 C CA . ARG A 1 81 ? 24.15777 -2.78659 17.41994 1.000 12.22260 79 ARG A CA 1
ATOM 642 C C . ARG A 1 81 ? 25.59859 -2.69249 16.94291 1.000 12.48583 79 ARG A C 1
ATOM 643 O O . ARG A 1 81 ? 26.02894 -3.47344 16.08370 1.000 12.49316 79 ARG A O 1
ATOM 651 N N . LEU A 1 82 ? 26.37050 -1.75241 17.49964 1.000 13.25640 80 LEU A N 1
ATOM 652 C CA . LEU A 1 82 ? 27.77346 -1.62448 17.11186 1.000 12.62173 80 LEU A CA 1
ATOM 653 C C . LEU A 1 82 ? 28.54248 -2.88937 17.46371 1.000 13.67728 80 LEU A C 1
ATOM 654 O O . LEU A 1 82 ? 29.30894 -3.41751 16.65168 1.000 13.55325 80 LEU A O 1
ATOM 659 N N . GLY A 1 83 ? 28.34269 -3.39706 18.67713 1.000 13.36553 81 GLY A N 1
ATOM 660 C CA . GLY A 1 83 ? 29.03782 -4.61179 19.07653 1.000 13.74575 81 GLY A CA 1
ATOM 661 C C . GLY A 1 83 ? 28.67570 -5.81352 18.21840 1.000 12.99572 81 GLY A C 1
ATOM 662 O O . GLY A 1 83 ? 29.54385 -6.61485 17.86659 1.000 12.68775 81 GLY A O 1
ATOM 663 N N . LEU A 1 84 ? 27.39658 -5.95750 17.87300 1.000 12.74688 82 LEU A N 1
ATOM 664 C CA . LEU A 1 84 ? 27.01418 -7.07746 17.01873 1.000 12.99823 82 LEU A CA 1
ATOM 665 C C . LEU A 1 84 ? 27.67312 -6.96924 15.64873 1.000 12.71208 82 LEU A C 1
ATOM 666 O O . LEU A 1 84 ? 28.13727 -7.97176 15.08509 1.000 12.79661 82 LEU A O 1
ATOM 671 N N . ALA A 1 85 ? 27.72112 -5.76106 15.09226 1.000 12.19901 83 ALA A N 1
ATOM 672 C CA . ALA A 1 85 ? 28.34606 -5.59136 13.79006 1.000 10.65091 83 ALA A CA 1
ATOM 673 C C . ALA A 1 85 ? 29.84323 -5.83310 13.89153 1.000 12.48130 83 ALA A C 1
ATOM 674 O O . ALA A 1 85 ? 30.43437 -6.48857 13.01971 1.000 13.53026 83 ALA A O 1
ATOM 676 N N . GLN A 1 86 ? 30.45916 -5.36007 14.98223 1.000 11.27732 84 GLN A N 1
ATOM 677 C CA . GLN A 1 86 ? 31.89205 -5.58800 15.18464 1.000 11.11591 84 GLN A CA 1
ATOM 678 C C . GLN A 1 86 ? 32.19815 -7.08466 15.29615 1.000 14.51363 84 GLN A C 1
ATOM 679 O O . GLN A 1 86 ? 33.17462 -7.58578 14.72091 1.000 13.87530 84 GLN A O 1
ATOM 685 N N . MET A 1 87 ? 31.34515 -7.83206 15.99231 1.000 12.84980 85 MET A N 1
ATOM 686 C CA . MET A 1 87 ? 31.50473 -9.28087 16.04657 1.000 15.19021 85 MET A CA 1
ATOM 687 C C . MET A 1 87 ? 31.45178 -9.91027 14.66075 1.000 12.77570 85 MET A C 1
ATOM 688 O O . MET A 1 87 ? 32.27283 -10.78280 14.33800 1.000 13.45536 85 MET A O 1
ATOM 693 N N . SER A 1 88 ? 30.48749 -9.49391 13.83052 1.000 12.45098 86 SER A N 1
ATOM 694 C CA . SER A 1 88 ? 30.35601 -10.03250 12.48095 1.000 13.15617 86 SER A CA 1
ATOM 695 C C . SER A 1 88 ? 31.53407 -9.66612 11.59345 1.000 14.83774 86 SER A C 1
ATOM 696 O O . SER A 1 88 ? 31.76509 -10.34398 10.58288 1.000 20.50325 86 SER A O 1
ATOM 699 N N . LEU A 1 89 ? 32.26626 -8.61227 11.93938 1.000 12.90407 87 LEU A N 1
ATOM 700 C CA . LEU A 1 89 ? 33.47554 -8.20391 11.23293 1.000 13.37715 87 LEU A CA 1
ATOM 701 C C . LEU A 1 89 ? 34.72313 -8.80493 11.85687 1.000 13.42773 87 LEU A C 1
ATOM 702 O O . LEU A 1 89 ? 35.84165 -8.45127 11.44981 1.000 14.99890 87 LEU A O 1
ATOM 707 N N . ASN A 1 90 ? 34.55986 -9.69120 12.83984 1.000 14.35787 88 ASN A N 1
ATOM 708 C CA . ASN A 1 90 ? 35.65820 -10.37784 13.51779 1.000 13.09613 88 ASN A CA 1
ATOM 709 C C . ASN A 1 90 ? 36.50791 -9.45301 14.37257 1.000 11.58766 88 ASN A C 1
ATOM 710 O O . ASN A 1 90 ? 37.67624 -9.76159 14.64905 1.000 12.95263 88 ASN A O 1
ATOM 715 N N . ASP A 1 91 ? 35.93981 -8.33479 14.83160 1.000 11.94430 89 ASP A N 1
ATOM 716 C CA . ASP A 1 91 ? 36.64454 -7.40582 15.72042 1.000 12.19292 89 ASP A CA 1
ATOM 717 C C . ASP A 1 91 ? 36.10321 -7.60695 17.13046 1.000 14.03302 89 ASP A C 1
ATOM 718 O O . ASP A 1 91 ? 35.33262 -6.81195 17.66272 1.000 14.06484 89 ASP A O 1
ATOM 723 N N . PHE A 1 92 ? 36.53293 -8.71230 17.73218 1.000 11.31312 90 PHE A N 1
ATOM 724 C CA . PHE A 1 92 ? 35.95568 -9.15895 18.99564 1.000 12.63861 90 PHE A CA 1
ATOM 725 C C . PHE A 1 92 ? 36.40186 -8.30129 20.16110 1.000 13.91116 90 PHE A C 1
ATOM 726 O O . PHE A 1 92 ? 35.64895 -8.14246 21.12469 1.000 14.79031 90 PHE A O 1
ATOM 734 N N . GLY A 1 93 ? 37.61308 -7.75083 20.11410 1.000 13.69677 91 GLY A N 1
ATOM 735 C CA . GLY A 1 93 ? 38.02617 -6.85108 21.17960 1.000 14.29543 91 GLY A CA 1
ATOM 736 C C . GLY A 1 93 ? 37.17586 -5.59209 21.21194 1.000 14.20294 91 GLY A C 1
ATOM 737 O O . GLY A 1 93 ? 36.68350 -5.17537 22.27087 1.000 14.79676 91 GLY A O 1
ATOM 738 N N . HIS A 1 94 ? 36.98111 -4.98223 20.04913 1.000 12.72054 92 HIS A N 1
ATOM 739 C CA . HIS A 1 94 ? 36.11166 -3.82023 19.97341 1.000 12.56183 92 HIS A CA 1
ATOM 740 C C . HIS A 1 94 ? 34.69613 -4.20342 20.36182 1.000 12.87367 92 HIS A C 1
ATOM 741 O O . HIS A 1 94 ? 34.02373 -3.46762 21.09397 1.000 14.58271 92 HIS A O 1
ATOM 748 N N . ALA A 1 95 ? 34.22710 -5.35490 19.88832 1.000 12.32399 93 ALA A N 1
ATOM 749 C CA . ALA A 1 95 ? 32.85770 -5.75786 20.16999 1.000 12.30514 93 ALA A CA 1
ATOM 750 C C . ALA A 1 95 ? 32.63271 -5.93967 21.65398 1.000 15.16039 93 ALA A C 1
ATOM 751 O O . ALA A 1 95 ? 31.59663 -5.51674 22.17653 1.000 14.48909 93 ALA A O 1
ATOM 753 N N . MET A 1 96 ? 33.57673 -6.58347 22.34723 1.000 13.87123 94 MET A N 1
ATOM 754 C CA . MET A 1 96 ? 33.42310 -6.76718 23.78650 1.000 14.40653 94 MET A CA 1
ATOM 755 C C . MET A 1 96 ? 33.25426 -5.44451 24.50882 1.000 15.39016 94 MET A C 1
ATOM 756 O O . MET A 1 96 ? 32.40073 -5.31765 25.39558 1.000 16.44747 94 MET A O 1
ATOM 761 N N . GLU A 1 97 ? 34.03499 -4.44096 24.13370 1.000 15.78406 95 GLU A N 1
ATOM 762 C CA . GLU A 1 97 ? 33.91932 -3.15331 24.79834 1.000 15.35941 95 GLU A CA 1
ATOM 763 C C . GLU A 1 97 ? 32.57216 -2.50842 24.50303 1.000 16.11154 95 GLU A C 1
ATOM 764 O O . GLU A 1 97 ? 31.92635 -1.96123 25.40311 1.000 17.10472 95 GLU A O 1
ATOM 770 N N . SER A 1 98 ? 32.12210 -2.57178 23.24946 1.000 12.72771 96 SER A N 1
ATOM 771 C CA . SER A 1 98 ? 30.81065 -2.02846 22.89962 1.000 14.22299 96 SER A CA 1
ATOM 772 C C . SER A 1 98 ? 29.70368 -2.72617 23.67105 1.000 15.82951 96 SER A C 1
ATOM 773 O O . SER A 1 98 ? 28.77241 -2.07871 24.17728 1.000 15.03606 96 SER A O 1
ATOM 776 N N . LEU A 1 99 ? 29.76534 -4.05731 23.73923 1.000 15.06523 97 LEU A N 1
ATOM 777 C CA . LEU A 1 99 ? 28.72311 -4.81197 24.41656 1.000 15.14448 97 LEU A CA 1
ATOM 778 C C . LEU A 1 99 ? 28.75710 -4.55224 25.91314 1.000 16.26112 97 LEU A C 1
ATOM 779 O O . LEU A 1 99 ? 27.69711 -4.51776 26.55107 1.000 17.70477 97 LEU A O 1
ATOM 784 N N . ARG A 1 100 ? 29.95112 -4.36618 26.48514 1.000 15.82943 98 ARG A N 1
ATOM 785 C CA . ARG A 1 100 ? 30.04143 -4.03268 27.90697 1.000 17.31815 98 ARG A CA 1
ATOM 786 C C . ARG A 1 100 ? 29.32715 -2.71853 28.19826 1.000 20.35691 98 ARG A C 1
ATOM 787 O O . ARG A 1 100 ? 28.60252 -2.59992 29.19718 1.000 19.80985 98 ARG A O 1
ATOM 795 N N . LYS A 1 101 ? 29.50875 -1.71862 27.32978 1.000 17.32003 99 LYS A N 1
ATOM 796 C CA . LYS A 1 101 ? 28.81383 -0.44651 27.49859 1.000 16.39336 99 LYS A CA 1
ATOM 797 C C . LYS A 1 101 ? 27.31248 -0.61102 27.30962 1.000 19.79213 99 LYS A C 1
ATOM 798 O O . LYS A 1 101 ? 26.51884 -0.02856 28.06272 1.000 22.10944 99 LYS A O 1
ATOM 804 N N . ALA A 1 102 ? 26.90113 -1.40613 26.31554 1.000 16.64295 100 ALA A N 1
ATOM 805 C CA . ALA A 1 102 ? 25.47734 -1.64816 26.10079 1.000 17.54212 100 ALA A CA 1
ATOM 806 C C . ALA A 1 102 ? 24.84970 -2.28527 27.33145 1.000 21.01001 100 ALA A C 1
ATOM 807 O O . ALA A 1 102 ? 23.77935 -1.86120 27.79242 1.000 20.84152 100 ALA A O 1
ATOM 809 N N . TRP A 1 103 ? 25.52120 -3.29462 27.89152 1.000 18.46572 101 TRP A N 1
ATOM 810 C CA . TRP A 1 103 ? 24.98110 -4.00940 29.03887 1.000 22.75555 101 TRP A CA 1
ATOM 811 C C . TRP A 1 103 ? 24.77149 -3.05976 30.20666 1.000 23.22085 101 TRP A C 1
ATOM 812 O O . TRP A 1 103 ? 23.71001 -3.06733 30.84625 1.000 23.76825 101 TRP A O 1
ATOM 823 N N . ALA A 1 104 ? 25.75375 -2.19429 30.45974 1.000 21.23342 102 ALA A N 1
ATOM 824 C CA . ALA A 1 104 ? 25.65847 -1.27190 31.58655 1.000 24.14779 102 ALA A CA 1
ATOM 825 C C . ALA A 1 104 ? 24.48334 -0.31220 31.43195 1.000 27.21690 102 ALA A C 1
ATOM 826 O O . ALA A 1 104 ? 23.90288 0.12765 32.43258 1.000 28.73728 102 ALA A O 1
ATOM 828 N N . LEU A 1 105 ? 24.10596 0.00930 30.19465 1.000 22.99308 103 LEU A N 1
ATOM 829 C CA . LEU A 1 105 ? 23.06728 0.99007 29.91294 1.000 22.33047 103 LEU A CA 1
ATOM 830 C C . LEU A 1 105 ? 21.70619 0.36793 29.64354 1.000 26.28030 103 LEU A C 1
ATOM 831 O O . LEU A 1 105 ? 20.72235 1.10692 29.53479 1.000 25.95653 103 LEU A O 1
ATOM 836 N N . ALA A 1 106 ? 21.62316 -0.95042 29.53063 1.000 23.93148 104 ALA A N 1
ATOM 837 C CA . ALA A 1 106 ? 20.42004 -1.54557 28.96960 1.000 24.85796 104 ALA A CA 1
ATOM 838 C C . ALA A 1 106 ? 19.33295 -1.67731 30.02899 1.000 28.79539 104 ALA A C 1
ATOM 839 O O . ALA A 1 106 ? 19.62668 -1.85946 31.21234 1.000 29.02114 104 ALA A O 1
ATOM 841 N N . PRO A 1 107 ? 18.06980 -1.57435 29.62534 1.000 26.58854 105 PRO A N 1
ATOM 842 C CA . PRO A 1 107 ? 16.99117 -1.97210 30.53406 1.000 30.64572 105 PRO A CA 1
ATOM 843 C C . PRO A 1 107 ? 17.16516 -3.43364 30.91576 1.000 30.10043 105 PRO A C 1
ATOM 844 O O . PRO A 1 107 ? 17.73438 -4.22902 30.16417 1.000 31.78466 105 PRO A O 1
ATOM 848 N N . SER A 1 108 ? 16.67356 -3.79094 32.10416 1.000 30.94012 106 SER A N 1
ATOM 849 C CA . SER A 1 108 ? 16.81629 -5.16853 32.56694 1.000 26.73997 106 SER A CA 1
ATOM 850 C C . SER A 1 108 ? 16.21142 -6.16347 31.58620 1.000 32.37262 106 SER A C 1
ATOM 851 O O . SER A 1 108 ? 16.65056 -7.31856 31.53248 1.000 33.53098 106 SER A O 1
ATOM 854 N N . GLU A 1 109 ? 15.21937 -5.73381 30.79497 1.000 30.49902 107 GLU A N 1
ATOM 855 C CA . GLU A 1 109 ? 14.61794 -6.62578 29.80691 1.000 34.14937 107 GLU A CA 1
ATOM 856 C C . GLU A 1 109 ? 15.64984 -7.10076 28.80037 1.000 29.51730 107 GLU A C 1
ATOM 857 O O . GLU A 1 109 ? 15.57919 -8.23971 28.32383 1.000 32.46214 107 GLU A O 1
ATOM 863 N N . ASN A 1 110 ? 16.61434 -6.24441 28.48008 1.000 28.61287 108 ASN A N 1
ATOM 864 C CA . ASN A 1 110 ? 17.51137 -6.44899 27.35527 1.000 26.99057 108 ASN A CA 1
ATOM 865 C C . ASN A 1 110 ? 18.85941 -7.02190 27.75433 1.000 26.69417 108 ASN A C 1
ATOM 866 O O . ASN A 1 110 ? 19.63801 -7.39288 26.86705 1.000 22.87849 108 ASN A O 1
ATOM 871 N N . LYS A 1 111 ? 19.15550 -7.10019 29.05290 1.000 25.93302 109 LYS A N 1
ATOM 872 C CA . LYS A 1 111 ? 20.50407 -7.45744 29.47953 1.000 23.32873 109 LYS A CA 1
ATOM 873 C C . LYS A 1 111 ? 20.86483 -8.88035 29.07949 1.000 24.01994 109 LYS A C 1
ATOM 874 O O . LYS A 1 111 ? 22.01587 -9.15188 28.71647 1.000 23.65495 109 LYS A O 1
ATOM 880 N N . GLU A 1 112 ? 19.90198 -9.80449 29.11627 1.000 24.93294 110 GLU A N 1
ATOM 881 C CA . GLU A 1 112 ? 20.23304 -11.20059 28.85324 1.000 26.56090 110 GLU A CA 1
ATOM 882 C C . GLU A 1 112 ? 20.77972 -11.39697 27.44353 1.000 24.48907 110 GLU A C 1
ATOM 883 O O . GLU A 1 112 ? 21.77250 -12.10854 27.25411 1.000 25.83670 110 GLU A O 1
ATOM 889 N N . ALA A 1 113 ? 20.15437 -10.77009 26.44050 1.000 23.35668 111 ALA A N 1
ATOM 890 C CA . ALA A 1 113 ? 20.64317 -10.90816 25.07144 1.000 21.09037 111 ALA A CA 1
ATOM 891 C C . ALA A 1 113 ? 22.04888 -10.34154 24.93319 1.000 19.65324 111 ALA A C 1
ATOM 892 O O . ALA A 1 113 ? 22.86342 -10.85952 24.16049 1.000 19.64171 111 ALA A O 1
ATOM 894 N N . ILE A 1 114 ? 22.33401 -9.26167 25.65457 1.000 21.56557 112 ILE A N 1
ATOM 895 C CA . ILE A 1 114 ? 23.65640 -8.65315 25.60511 1.000 18.38404 112 ILE A CA 1
ATOM 896 C C . ILE A 1 114 ? 24.67395 -9.54443 26.29912 1.000 19.15706 112 ILE A C 1
ATOM 897 O O . ILE A 1 114 ? 25.79716 -9.73083 25.80872 1.000 19.17481 112 ILE A O 1
ATOM 902 N N . ARG A 1 115 ? 24.29566 -10.11219 27.44735 1.000 18.53254 113 ARG A N 1
ATOM 903 C CA . ARG A 1 115 ? 25.17998 -11.03713 28.14651 1.000 21.35018 113 ARG A CA 1
ATOM 904 C C . ARG A 1 115 ? 25.52008 -12.22367 27.26240 1.000 19.47194 113 ARG A C 1
ATOM 905 O O . ARG A 1 115 ? 26.67539 -12.66823 27.21337 1.000 20.30418 113 ARG A O 1
ATOM 913 N N . VAL A 1 116 ? 24.53292 -12.72740 26.52425 1.000 20.69223 114 VAL A N 1
ATOM 914 C CA . VAL A 1 116 ? 24.75960 -13.86002 25.64350 1.000 18.08898 114 VAL A CA 1
ATOM 915 C C . VAL A 1 116 ? 25.70679 -13.47597 24.50889 1.000 18.34904 114 VAL A C 1
ATOM 916 O O . VAL A 1 116 ? 26.61797 -14.23214 24.16150 1.000 19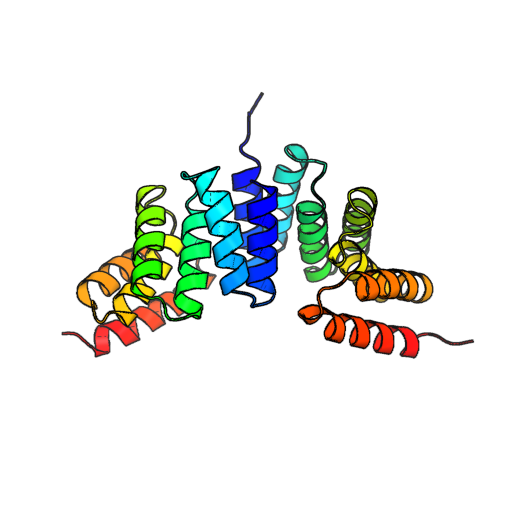.79677 114 VAL A O 1
ATOM 920 N N . ALA A 1 117 ? 25.51909 -12.28724 23.92782 1.000 18.89258 115 ALA A N 1
ATOM 921 C CA . ALA A 1 117 ? 26.42767 -11.83523 22.87834 1.000 19.03645 115 ALA A CA 1
ATOM 922 C C . ALA A 1 117 ? 27.86128 -11.71747 23.39526 1.000 17.87279 115 ALA A C 1
ATOM 923 O O . ALA A 1 117 ? 28.81799 -12.05544 22.68536 1.000 16.62206 115 ALA A O 1
ATOM 925 N N . MET A 1 118 ? 28.03204 -11.25344 24.63656 1.000 17.29983 116 MET A N 1
ATOM 926 C CA . MET A 1 118 ? 29.37263 -11.16769 25.21497 1.000 17.31433 116 MET A CA 1
ATOM 927 C C . MET A 1 118 ? 29.98508 -12.54292 25.43902 1.000 15.64970 116 MET A C 1
ATOM 928 O O . MET A 1 118 ? 31.20376 -12.71612 25.29788 1.000 17.44526 116 MET A O 1
ATOM 933 N N . ALA A 1 119 ? 29.16892 -13.52763 25.82855 1.000 17.22633 117 ALA A N 1
ATOM 934 C CA . ALA A 1 119 ? 29.69464 -14.87972 25.96158 1.000 17.80593 117 ALA A CA 1
ATOM 935 C C . ALA A 1 119 ? 30.14384 -15.42548 24.61197 1.000 20.77582 117 ALA A C 1
ATOM 936 O O . ALA A 1 119 ? 31.18093 -16.09201 24.52192 1.000 19.80405 117 ALA A O 1
ATOM 938 N N . LYS A 1 120 ? 29.37410 -15.15532 23.55416 1.000 18.78504 118 LYS A N 1
ATOM 939 C CA . LYS A 1 120 ? 29.78030 -15.59201 22.22390 1.000 20.33615 118 LYS A CA 1
ATOM 940 C C . LYS A 1 120 ? 31.06107 -14.89298 21.80998 1.000 18.54519 118 LYS A C 1
ATOM 941 O O . LYS A 1 120 ? 31.97658 -15.51125 21.24989 1.000 19.73480 118 LYS A O 1
ATOM 947 N N . CYS A 1 121 ? 31.14439 -13.59950 22.09783 1.000 16.92124 119 CYS A N 1
ATOM 948 C CA . CYS A 1 121 ? 32.32136 -12.83440 21.72546 1.000 17.89075 119 CYS A CA 1
ATOM 949 C C . CYS A 1 121 ? 33.55958 -13.37136 22.43679 1.000 20.12507 119 CYS A C 1
ATOM 950 O O . CYS A 1 121 ? 34.61812 -13.55145 21.81760 1.000 18.43981 119 CYS A O 1
ATOM 953 N N . GLU A 1 122 ? 33.44665 -13.66830 23.73828 1.000 17.80199 120 GLU A N 1
ATOM 954 C CA . GLU A 1 122 ? 34.60834 -14.17529 24.45855 1.000 17.56142 120 GLU A CA 1
ATOM 955 C C . GLU A 1 122 ? 35.05571 -15.52543 23.91478 1.000 19.29612 120 GLU A C 1
ATOM 956 O O . GLU A 1 122 ? 36.24985 -15.82733 23.92128 1.000 18.95754 120 GLU A O 1
ATOM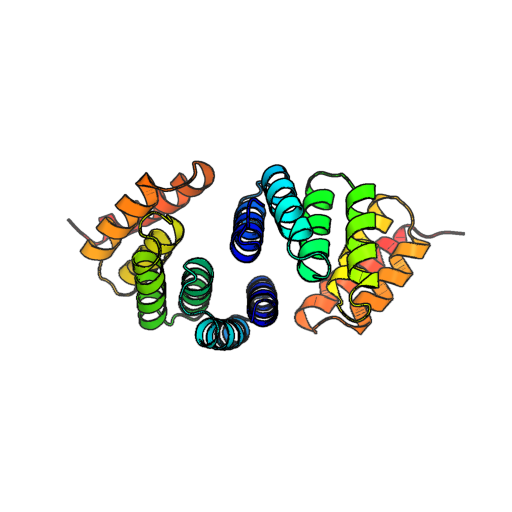 962 N N . SER A 1 123 ? 34.12353 -16.34670 23.42638 1.000 19.37152 121 SER A N 1
ATOM 963 C CA . SER A 1 123 ? 34.50614 -17.66540 22.92767 1.000 20.68343 121 SER A CA 1
ATOM 964 C C . SER A 1 123 ? 35.39461 -17.57901 21.69642 1.000 21.17003 121 SER A C 1
ATOM 965 O O . SER A 1 123 ? 36.09702 -18.54361 21.38050 1.000 21.99213 121 SER A O 1
ATOM 968 N N . LYS A 1 124 ? 35.37099 -16.45174 20.99757 1.000 20.73841 122 LYS A N 1
ATOM 969 C CA . LYS A 1 124 ? 36.18182 -16.24126 19.81103 1.000 21.57406 122 LYS A CA 1
ATOM 970 C C . LYS A 1 124 ? 37.50912 -15.57505 20.12573 1.000 20.46306 122 LYS A C 1
ATOM 971 O O . LYS A 1 124 ? 38.33211 -15.40891 19.21720 1.000 22.98727 122 LYS A O 1
ATOM 977 N N . MET A 1 125 ? 37.74924 -15.20412 21.38165 1.000 20.70259 123 MET A N 1
ATOM 978 C CA . MET A 1 125 ? 38.94099 -14.46055 21.76098 1.000 20.40440 123 MET A CA 1
ATOM 979 C C . MET A 1 125 ? 39.99993 -15.41919 22.29468 1.000 32.62581 123 MET A C 1
ATOM 980 O O . MET A 1 125 ? 39.69156 -16.33099 23.06537 1.000 31.73841 123 MET A O 1
ATOM 985 N N . ALA A 1 126 ? 41.24944 -15.22043 21.87309 1.000 29.71663 124 ALA A N 1
ATOM 986 C CA . ALA A 1 126 ? 42.30735 -16.17059 22.20206 1.000 39.68197 124 ALA A CA 1
ATOM 987 C C . ALA A 1 126 ? 43.63032 -15.43243 22.37459 1.000 40.89196 124 ALA A C 1
ATOM 988 O O . ALA A 1 126 ? 43.69726 -14.20356 22.28691 1.000 45.21765 124 ALA A O 1
ATOM 990 N N . ARG A 1 127 ? 44.68899 -16.19988 22.62968 1.000 49.46440 125 ARG A N 1
ATOM 991 C CA . ARG A 1 127 ? 46.02095 -15.63858 22.86333 1.000 48.87692 125 ARG A CA 1
ATOM 992 C C . ARG A 1 127 ? 47.08632 -16.30956 21.99395 1.000 49.04135 125 ARG A C 1
ATOM 993 O O . ARG A 1 127 ? 46.88435 -16.52450 20.79621 1.000 53.38721 125 ARG A O 1
ATOM 995 N N . GLY B 1 8 ? 8.41479 14.41999 21.69371 1.000 39.18427 6 GLY B N 1
ATOM 996 C CA . GLY B 1 8 ? 7.30630 14.16445 20.78610 1.000 42.80984 6 GLY B CA 1
ATOM 997 C C . GLY B 1 8 ? 7.66137 13.12845 19.73779 1.000 39.79879 6 GLY B C 1
ATOM 998 O O . GLY B 1 8 ? 7.11366 12.02500 19.71693 1.000 35.67515 6 GLY B O 1
ATOM 999 N N . THR B 1 9 ? 8.57567 13.49635 18.84043 1.000 42.78409 7 THR B N 1
ATOM 1000 C CA . THR B 1 9 ? 9.24973 12.48084 18.04159 1.000 36.60749 7 THR B CA 1
ATOM 1001 C C . THR B 1 9 ? 10.05121 11.55163 18.94307 1.000 35.19676 7 THR B C 1
ATOM 1002 O O . THR B 1 9 ? 10.11534 10.33919 18.70635 1.000 35.54831 7 THR B O 1
ATOM 1006 N N . ARG B 1 10 ? 10.64258 12.10029 20.00657 1.000 37.52686 8 ARG B N 1
ATOM 1007 C CA . ARG B 1 10 ? 11.39466 11.26995 20.93924 1.000 33.66720 8 ARG B CA 1
ATOM 1008 C C . ARG B 1 10 ? 10.45781 10.40121 21.77119 1.000 30.59906 8 ARG B C 1
ATOM 1009 O O . ARG B 1 10 ? 10.77019 9.24170 22.05811 1.000 26.79182 8 ARG B O 1
ATOM 1017 N N . LEU B 1 11 ? 9.28995 10.93385 22.14321 1.000 28.01819 9 LEU B N 1
ATOM 1018 C CA . LEU B 1 11 ? 8.28014 10.11052 22.80372 1.000 25.39456 9 LEU B CA 1
ATOM 1019 C C . LEU B 1 11 ? 7.81127 8.97566 21.89706 1.000 22.22471 9 LEU B C 1
ATOM 1020 O O . LEU B 1 11 ? 7.61226 7.84306 22.35780 1.000 20.20317 9 LEU B O 1
ATOM 1025 N N . ARG B 1 12 ? 7.61925 9.26148 20.60774 1.000 22.35633 10 ARG B N 1
ATOM 1026 C CA . ARG B 1 12 ? 7.26181 8.20015 19.67009 1.000 21.48851 10 ARG B CA 1
ATOM 1027 C C . ARG B 1 12 ? 8.33708 7.11740 19.62084 1.000 21.95836 10 ARG B C 1
ATOM 1028 O O . ARG B 1 12 ? 8.02154 5.92432 19.69950 1.000 20.02371 10 ARG B O 1
ATOM 1036 N N . GLU B 1 13 ? 9.61575 7.51263 19.55177 1.000 22.97261 11 GLU B N 1
ATOM 1037 C CA . GLU B 1 13 ? 10.70296 6.53494 19.52972 1.000 23.91077 11 GLU B CA 1
ATOM 1038 C C . GLU B 1 13 ? 10.70660 5.68626 20.77795 1.000 25.47657 11 GLU B C 1
ATOM 1039 O O . GLU B 1 13 ? 10.89968 4.46667 20.72061 1.000 24.10160 11 GLU B O 1
ATOM 1045 N N . GLU B 1 14 ? 10.60518 6.33731 21.93372 1.000 22.01933 12 GLU B N 1
ATOM 1046 C CA . GLU B 1 14 ? 10.62839 5.59792 23.18135 1.000 22.79735 12 GLU B CA 1
ATOM 1047 C C . GLU B 1 14 ? 9.46078 4.63384 23.24426 1.000 21.34874 12 GLU B C 1
ATOM 1048 O O . GLU B 1 14 ? 9.60825 3.49400 23.69981 1.000 21.41233 12 GLU B O 1
ATOM 1054 N N . GLY B 1 15 ? 8.29475 5.06577 22.75256 1.000 18.99688 13 GLY B N 1
ATOM 1055 C CA . GLY B 1 15 ? 7.15536 4.17027 22.70260 1.000 18.03207 13 GLY B CA 1
ATOM 1056 C C . GLY B 1 15 ? 7.40174 2.98759 21.79146 1.000 18.79677 13 GLY B C 1
ATOM 1057 O O . GLY B 1 15 ? 7.07389 1.85229 22.13717 1.000 18.17543 13 GLY B O 1
ATOM 1058 N N . ASN B 1 16 ? 8.01334 3.24215 20.63075 1.000 18.32928 14 ASN B N 1
ATOM 1059 C CA . ASN B 1 16 ? 8.32408 2.15886 19.70030 1.000 20.74170 14 ASN B CA 1
ATOM 1060 C C . ASN B 1 16 ? 9.32699 1.18977 20.30531 1.000 23.10941 14 ASN B C 1
ATOM 1061 O O . ASN B 1 16 ? 9.18662 -0.02796 20.15924 1.000 21.10254 14 ASN B O 1
ATOM 1066 N N . GLU B 1 17 ? 10.34365 1.70855 20.99622 1.000 21.33181 15 GLU B N 1
ATOM 1067 C CA . GLU B 1 17 ? 11.28587 0.82577 21.67316 1.000 24.07887 15 GLU B CA 1
ATOM 1068 C C . GLU B 1 17 ? 10.61113 0.02526 22.78012 1.000 23.31197 15 GLU B C 1
ATOM 1069 O O . GLU B 1 17 ? 10.89082 -1.16668 22.94726 1.000 25.88944 15 GLU B O 1
ATOM 1075 N N . ALA B 1 18 ? 9.72129 0.65534 23.55168 1.000 19.87658 16 ALA B N 1
ATOM 1076 C CA . ALA B 1 18 ? 8.99913 -0.08572 24.58302 1.000 20.04281 16 ALA B CA 1
ATOM 1077 C C . ALA B 1 18 ? 8.14841 -1.18709 23.97136 1.000 22.94875 16 ALA B C 1
ATOM 1078 O O . ALA B 1 18 ? 8.09691 -2.30930 24.49047 1.000 21.72668 16 ALA B O 1
ATOM 1080 N N . PHE B 1 19 ? 7.45159 -0.87914 22.88131 1.000 21.95418 17 PHE B N 1
ATOM 1081 C CA . PHE B 1 19 ? 6.65220 -1.90829 22.23324 1.000 23.52518 17 PHE B CA 1
ATOM 1082 C C . PHE B 1 19 ? 7.53284 -3.06551 21.76537 1.000 21.75810 17 PHE B C 1
ATOM 1083 O O . PHE B 1 19 ? 7.18503 -4.23404 21.96440 1.000 23.43524 17 PHE B O 1
ATOM 1091 N N . LYS B 1 20 ? 8.68493 -2.76005 21.15630 1.000 22.05149 18 LYS B N 1
ATOM 1092 C CA . LYS B 1 20 ? 9.58306 -3.82297 20.69620 1.000 24.37893 18 LYS B CA 1
ATOM 1093 C C . LYS B 1 20 ? 10.03301 -4.72372 21.83664 1.000 26.16810 18 LYS B C 1
ATOM 1094 O O . LYS B 1 20 ? 10.23417 -5.92643 21.62733 1.000 30.65256 18 LYS B O 1
ATOM 1100 N N . ALA B 1 21 ? 10.19254 -4.17477 23.04043 1.000 25.37388 19 ALA B N 1
ATOM 1101 C CA . ALA B 1 21 ? 10.61593 -4.93653 24.20924 1.000 27.70225 19 ALA B CA 1
ATOM 1102 C C . ALA B 1 21 ? 9.46737 -5.61447 24.94660 1.000 27.46531 19 ALA B C 1
ATOM 1103 O O . ALA B 1 21 ? 9.70190 -6.23187 25.99251 1.000 30.92757 19 ALA B O 1
ATOM 1105 N N . GLY B 1 22 ? 8.23654 -5.50477 24.44749 1.000 27.90320 20 GLY B N 1
ATOM 1106 C CA . GLY B 1 22 ? 7.09050 -6.06454 25.13551 1.000 26.89555 20 GLY B CA 1
ATOM 1107 C C . GLY B 1 22 ? 6.58251 -5.27201 26.32029 1.000 25.65466 20 GLY B C 1
ATOM 1108 O O . GLY B 1 22 ? 5.73701 -5.77562 27.06638 1.000 27.53158 20 GLY B O 1
ATOM 1109 N N . ARG B 1 23 ? 7.06017 -4.04558 26.52067 1.000 23.31528 21 ARG B N 1
ATOM 1110 C CA . ARG B 1 23 ? 6.60629 -3.21861 27.63919 1.000 23.18005 21 ARG B CA 1
ATOM 1111 C C . ARG B 1 23 ? 5.37104 -2.43484 27.19096 1.000 20.54505 21 ARG B C 1
ATOM 1112 O O . ARG B 1 23 ? 5.41713 -1.23718 26.93386 1.000 20.78648 21 ARG B O 1
ATOM 1120 N N . TYR B 1 24 ? 4.25161 -3.15185 27.07805 1.000 20.53912 22 TYR B N 1
ATOM 1121 C CA . TYR B 1 24 ? 3.09133 -2.57706 26.38494 1.000 20.13395 22 TYR B CA 1
ATOM 1122 C C . TYR B 1 24 ? 2.45022 -1.45774 27.18603 1.000 20.82944 22 TYR B C 1
ATOM 1123 O O . TYR B 1 24 ? 2.01846 -0.44885 26.61266 1.000 18.59070 22 TYR B O 1
ATOM 1132 N N . HIS B 1 25 ? 2.37548 -1.61032 28.51173 1.000 21.69152 23 HIS B N 1
ATOM 1133 C CA . HIS B 1 25 ? 1.84535 -0.53097 29.33367 1.000 21.77058 23 HIS B CA 1
ATOM 1134 C C . HIS B 1 25 ? 2.71498 0.71423 29.20754 1.000 19.09782 23 HIS B C 1
ATOM 1135 O O . HIS B 1 25 ? 2.20689 1.83646 29.10500 1.000 20.13493 23 HIS B O 1
ATOM 1142 N N . GLU B 1 26 ? 4.03680 0.53216 29.19142 1.000 18.16796 24 GLU B N 1
ATOM 1143 C CA . GLU B 1 26 ? 4.94101 1.65882 29.00608 1.000 18.59205 24 GLU B CA 1
ATOM 1144 C C . GLU B 1 26 ? 4.79642 2.25714 27.61235 1.000 17.77218 24 GLU B C 1
ATOM 1145 O O . GLU B 1 26 ? 4.79744 3.48335 27.45126 1.000 17.14565 24 GLU B O 1
ATOM 1151 N N . ALA B 1 27 ? 4.65738 1.41037 26.58835 1.000 17.55572 25 ALA B N 1
ATOM 1152 C CA . ALA B 1 27 ? 4.42782 1.93766 25.24851 1.000 14.17950 25 ALA B CA 1
ATOM 1153 C C . ALA B 1 27 ? 3.16696 2.77881 25.20917 1.000 14.61193 25 ALA B C 1
ATOM 1154 O O . ALA B 1 27 ? 3.15024 3.85175 24.60108 1.000 16.00715 25 ALA B O 1
ATOM 1156 N N . ILE B 1 28 ? 2.09899 2.31029 25.85853 1.000 16.84755 26 ILE B N 1
ATOM 1157 C CA . ILE B 1 28 ? 0.85675 3.07819 25.87841 1.000 13.88198 26 ILE B CA 1
ATOM 1158 C C . ILE B 1 28 ? 1.08799 4.44680 26.50541 1.000 14.82064 26 ILE B C 1
ATOM 1159 O O . ILE B 1 28 ? 0.61566 5.46638 25.99792 1.000 16.00526 26 ILE B O 1
ATOM 1164 N N . ARG B 1 29 ? 1.85222 4.49472 27.59460 1.000 18.93248 27 ARG B N 1
ATOM 1165 C CA . ARG B 1 29 ? 2.11961 5.77139 28.24427 1.000 19.28324 27 ARG B CA 1
ATOM 1166 C C . ARG B 1 29 ? 2.90030 6.70771 27.32717 1.000 16.21071 27 ARG B C 1
ATOM 1167 O O . ARG B 1 29 ? 2.57848 7.89728 27.22333 1.000 19.15797 27 ARG B O 1
ATOM 1175 N N . TYR B 1 30 ? 3.92668 6.19557 26.63869 1.000 16.11129 28 TYR B N 1
ATOM 1176 C CA . TYR B 1 30 ? 4.71645 7.07218 25.77976 1.000 17.74825 28 TYR B CA 1
ATOM 1177 C C . TYR B 1 30 ? 3.90584 7.51670 24.57157 1.000 15.69277 28 TYR B C 1
ATOM 1178 O O . TYR B 1 30 ? 3.97994 8.67787 24.15785 1.000 16.67361 28 TYR B O 1
ATOM 1187 N N . TYR B 1 31 ? 3.13857 6.59404 23.98374 1.000 16.41188 29 TYR B N 1
ATOM 1188 C CA . TYR B 1 31 ? 2.31856 6.92397 22.82547 1.000 14.42971 29 TYR B CA 1
ATOM 1189 C C . TYR B 1 31 ? 1.24107 7.92891 23.19957 1.000 16.45330 29 TYR B C 1
ATOM 1190 O O . TYR B 1 31 ? 0.92761 8.82748 22.41417 1.000 16.79665 29 TYR B O 1
ATOM 1199 N N . THR B 1 32 ? 0.66924 7.78855 24.40010 1.000 16.36082 30 THR B N 1
ATOM 1200 C CA . THR B 1 32 ? -0.31613 8.75713 24.87162 1.000 16.06571 30 THR B CA 1
ATOM 1201 C C . THR B 1 32 ? 0.29095 10.15127 24.95818 1.000 19.85798 30 THR B C 1
ATOM 1202 O O . THR B 1 32 ? -0.31821 11.13264 24.50702 1.000 19.90113 30 THR B O 1
ATOM 1206 N N . GLN B 1 33 ? 1.50618 10.25508 25.50624 1.000 18.38485 31 GLN B N 1
ATOM 1207 C CA . GLN B 1 33 ? 2.17571 11.54621 25.56083 1.000 19.39942 31 GLN B CA 1
ATOM 1208 C C . GLN B 1 33 ? 2.47032 12.07265 24.16334 1.000 20.40964 31 GLN B C 1
ATOM 1209 O O . GLN B 1 33 ? 2.30529 13.26973 23.89296 1.000 21.48677 31 GLN B O 1
ATOM 1215 N N . ALA B 1 34 ? 2.90005 11.18695 23.25760 1.000 20.36505 32 ALA B N 1
ATOM 1216 C CA . ALA B 1 34 ? 3.17439 11.58193 21.88045 1.000 20.46976 32 ALA B CA 1
ATOM 1217 C C . ALA B 1 34 ? 1.90756 12.05293 21.17676 1.000 22.04726 32 ALA B C 1
ATOM 1218 O O . ALA B 1 34 ? 1.93791 13.01918 20.40094 1.000 24.42240 32 ALA B O 1
ATOM 1220 N N . ILE B 1 35 ? 0.78674 11.37717 21.42939 1.000 19.57268 33 ILE B N 1
ATOM 1221 C CA . ILE B 1 35 ? -0.47085 11.74204 20.78608 1.000 20.20802 33 ILE B CA 1
ATOM 1222 C C . ILE B 1 35 ? -0.95455 13.09671 21.29201 1.000 25.72661 33 ILE B C 1
ATOM 1223 O O . ILE B 1 35 ? -1.57195 13.86920 20.54337 1.000 26.40722 33 ILE B O 1
ATOM 1228 N N . GLU B 1 36 ? -0.67401 13.41768 22.55922 1.000 24.54137 34 GLU B N 1
ATOM 1229 C CA . GLU B 1 36 ? -1.01503 14.73797 23.07982 1.000 27.55901 34 GLU B CA 1
ATOM 1230 C C . GLU B 1 36 ? -0.29898 15.83533 22.29934 1.000 27.05979 34 GLU B C 1
ATOM 1231 O O . GLU B 1 36 ? -0.86192 16.91263 22.06355 1.000 35.80294 34 GLU B O 1
ATOM 1237 N N . VAL B 1 37 ? 0.93915 15.57445 21.88283 1.000 29.07000 35 VAL B N 1
ATOM 1238 C CA . VAL B 1 37 ? 1.70006 16.53250 21.08988 1.000 32.31543 35 VAL B CA 1
ATOM 1239 C C . VAL B 1 37 ? 1.24163 16.51000 19.63743 1.000 34.04496 35 VAL B C 1
ATOM 1240 O O . VAL B 1 37 ? 1.06700 17.56091 19.00883 1.000 35.63753 35 VAL B O 1
ATOM 1244 N N . ASP B 1 38 ? 1.02387 15.31497 19.09092 1.000 30.21285 36 ASP B N 1
ATOM 1245 C CA . ASP B 1 38 ? 0.75508 15.10820 17.66729 1.000 30.87634 36 ASP B CA 1
ATOM 1246 C C . ASP B 1 38 ? -0.45439 14.20233 17.53071 1.000 27.65480 36 ASP B C 1
ATOM 1247 O O . ASP B 1 38 ? -0.31859 12.97100 17.50145 1.000 24.94030 36 ASP B O 1
ATOM 1252 N N . PRO B 1 39 ? -1.66059 14.76269 17.42843 1.000 24.45100 37 PRO B N 1
ATOM 1253 C CA . PRO B 1 39 ? -2.86372 13.93822 17.29120 1.000 23.23536 37 PRO B CA 1
ATOM 1254 C C . PRO B 1 39 ? -3.21590 13.55740 15.86111 1.000 21.83143 37 PRO B C 1
ATOM 1255 O O . PRO B 1 39 ? -4.32527 13.06243 15.64324 1.000 22.77533 37 PRO B O 1
ATOM 1259 N N . ASP B 1 40 ? -2.30941 13.75623 14.90548 1.000 20.73794 38 ASP B N 1
ATOM 1260 C CA . ASP B 1 40 ? -2.62130 13.55312 13.49797 1.000 18.37292 38 ASP B CA 1
ATOM 1261 C C . ASP B 1 40 ? -1.85016 12.39564 12.86069 1.000 19.24293 38 ASP B C 1
ATOM 1262 O O . ASP B 1 40 ? -1.73746 12.34213 11.63640 1.000 19.92292 38 ASP B O 1
ATOM 1267 N N . SER B 1 41 ? -1.33795 11.45466 13.64934 1.000 18.50246 39 SER B N 1
ATOM 1268 C CA . SER B 1 41 ? -0.51781 10.36535 13.12187 1.000 18.89644 39 SER B CA 1
ATOM 1269 C C . SER B 1 41 ? -1.29414 9.05406 13.14119 1.000 16.49394 39 SER B C 1
ATOM 1270 O O . SER B 1 41 ? -1.61501 8.53017 14.22070 1.000 15.91694 39 SER B O 1
ATOM 1273 N N . GLU B 1 42 ? -1.56955 8.50683 11.95037 1.000 15.81793 40 GLU B N 1
ATOM 1274 C CA . GLU B 1 42 ? -2.20485 7.19943 11.89469 1.000 13.73716 40 GLU B CA 1
ATOM 1275 C C . GLU B 1 42 ? -1.26575 6.13394 12.43433 1.000 14.23429 40 GLU B C 1
ATOM 1276 O O . GLU B 1 42 ? -1.72763 5.09295 12.90381 1.000 16.21068 40 GLU B O 1
ATOM 1282 N N . PHE B 1 43 ? 0.04306 6.37817 12.38856 1.000 15.34235 41 PHE B N 1
ATOM 1283 C CA . PHE B 1 43 ? 0.98582 5.40624 12.92752 1.000 15.32925 41 PHE B CA 1
ATOM 1284 C C . PHE B 1 43 ? 0.91475 5.34707 14.44437 1.000 17.18369 41 PHE B C 1
ATOM 1285 O O . PHE B 1 43 ? 0.93220 4.25688 15.02047 1.000 16.75265 41 PHE B O 1
ATOM 1293 N N . LEU B 1 44 ? 0.86156 6.50532 15.11270 1.000 13.97085 42 LEU B N 1
ATOM 1294 C CA . LEU B 1 44 ? 0.80368 6.50232 16.56898 1.000 13.83959 42 LEU B CA 1
ATOM 1295 C C . LEU B 1 44 ? -0.46847 5.82395 17.03968 1.000 11.44963 42 LEU B C 1
ATOM 1296 O O . LEU B 1 44 ? -0.44957 5.05194 18.00421 1.000 14.01922 42 LEU B O 1
ATOM 1301 N N . TYR B 1 45 ? -1.59142 6.14365 16.40539 1.000 13.41827 43 TYR B N 1
ATOM 1302 C CA . TYR B 1 45 ? -2.84594 5.55753 16.84806 1.000 13.55043 43 TYR B CA 1
ATOM 1303 C C . TYR B 1 45 ? -2.87665 4.06294 16.57542 1.000 14.59202 43 TYR B C 1
ATOM 1304 O O . TYR B 1 45 ? -3.42142 3.29513 17.37566 1.000 13.34681 43 TYR B O 1
ATOM 1313 N N . THR B 1 46 ? -2.31605 3.63324 15.44303 1.000 12.98430 44 THR B N 1
ATOM 1314 C CA . THR B 1 46 ? -2.29094 2.20318 15.16334 1.000 13.01855 44 THR B CA 1
ATOM 1315 C C . THR B 1 46 ? -1.36771 1.47099 16.12571 1.000 13.49684 44 THR B C 1
ATOM 1316 O O . THR B 1 46 ? -1.70242 0.38146 16.60107 1.000 13.19201 44 THR B O 1
ATOM 1320 N N . ASN B 1 47 ? -0.22435 2.07164 16.45738 1.000 13.91703 45 ASN B N 1
ATOM 1321 C CA . ASN B 1 47 ? 0.69884 1.42841 17.38587 1.000 12.96641 45 ASN B CA 1
ATOM 1322 C C . ASN B 1 47 ? 0.11431 1.37472 18.78680 1.000 14.28417 45 ASN B C 1
ATOM 1323 O O . ASN B 1 47 ? 0.22233 0.34996 19.46165 1.000 13.66094 45 ASN B O 1
ATOM 1328 N N . ARG B 1 48 ? -0.54951 2.44781 19.22670 1.000 12.54616 46 ARG B N 1
ATOM 1329 C CA . ARG B 1 48 ? -1.19733 2.36375 20.52965 1.000 13.34185 46 ARG B CA 1
ATOM 1330 C C . ARG B 1 48 ? -2.36506 1.38641 20.50436 1.000 12.90077 46 ARG B C 1
ATOM 1331 O O . ARG B 1 48 ? -2.59595 0.68761 21.49694 1.000 12.06991 46 ARG B O 1
ATOM 1339 N N . SER B 1 49 ? -3.09606 1.30766 19.38747 1.000 11.12614 47 SER B N 1
ATOM 1340 C CA . SER B 1 49 ? -4.14933 0.30526 19.25661 1.000 11.65011 47 SER B CA 1
ATOM 1341 C C . SER B 1 49 ? -3.58251 -1.09340 19.45424 1.000 12.62472 47 SER B C 1
ATOM 1342 O O . SER B 1 49 ? -4.18713 -1.93865 20.12866 1.000 12.43155 47 SER B O 1
ATOM 1345 N N . PHE B 1 50 ? -2.41736 -1.35569 18.86948 1.000 12.00264 48 PHE B N 1
ATOM 1346 C CA . PHE B 1 50 ? -1.80451 -2.67028 18.97727 1.000 12.97979 48 PHE B CA 1
ATOM 1347 C C . PHE B 1 50 ? -1.40239 -2.95109 20.41836 1.000 14.75209 48 PHE B C 1
ATOM 1348 O O . PHE B 1 50 ? -1.66516 -4.03840 20.94494 1.000 14.16982 48 PHE B O 1
ATOM 1356 N N . ALA B 1 51 ? -0.79815 -1.96925 21.08469 1.000 12.15349 49 ALA B N 1
ATOM 1357 C CA . ALA B 1 51 ? -0.42758 -2.15011 22.48976 1.000 12.21960 49 ALA B CA 1
ATOM 1358 C C . ALA B 1 51 ? -1.65049 -2.43822 23.35562 1.000 15.99129 49 ALA B C 1
ATOM 1359 O O . ALA B 1 51 ? -1.62512 -3.33003 24.21396 1.000 17.19883 49 ALA B O 1
ATOM 1361 N N . TYR B 1 52 ? -2.73673 -1.69849 23.14598 1.000 13.38689 50 TYR B N 1
ATOM 1362 C CA . TYR B 1 52 ? -3.96475 -1.96748 23.89550 1.000 13.41156 50 TYR B CA 1
ATOM 1363 C C . TYR B 1 52 ? -4.49045 -3.37311 23.62347 1.000 15.33446 50 TYR B C 1
ATOM 1364 O O . TYR B 1 52 ? -4.96685 -4.05601 24.53692 1.000 17.41330 50 TYR B O 1
ATOM 1373 N N . PHE B 1 53 ? -4.45048 -3.81199 22.36621 1.000 13.17988 51 PHE B N 1
ATOM 1374 C CA . PHE B 1 53 ? -4.90998 -5.15725 22.05181 1.000 14.80454 51 PHE B CA 1
ATOM 1375 C C . PHE B 1 53 ? -4.08821 -6.19432 22.80661 1.000 15.46488 51 PHE B C 1
ATOM 1376 O O . PHE B 1 53 ? -4.63926 -7.16653 23.34084 1.000 17.12498 51 PHE B O 1
ATOM 1384 N N . ASN B 1 54 ? -2.77811 -5.97399 22.90624 1.000 15.61199 52 ASN B N 1
ATOM 1385 C CA . ASN B 1 54 ? -1.89717 -6.93320 23.55583 1.000 16.16983 52 ASN B CA 1
ATOM 1386 C C . ASN B 1 54 ? -2.10580 -7.01053 25.05669 1.000 19.74681 52 ASN B C 1
ATOM 1387 O O . ASN B 1 54 ? -1.66538 -7.98823 25.67105 1.000 22.70025 52 ASN B O 1
ATOM 1392 N N . ILE B 1 55 ? -2.74662 -6.01970 25.66428 1.000 17.51302 53 ILE B N 1
ATOM 1393 C CA . ILE B 1 55 ? -3.09633 -6.09628 27.07963 1.000 16.16434 53 ILE B CA 1
ATOM 1394 C C . ILE B 1 55 ? -4.59931 -6.29284 27.26389 1.000 19.77469 53 ILE B C 1
ATOM 1395 O O . ILE B 1 55 ? -5.13340 -6.05137 28.34522 1.000 22.84116 53 ILE B O 1
ATOM 1400 N N . LYS B 1 56 ? -5.28697 -6.72457 26.20792 1.000 18.10206 54 LYS B N 1
ATOM 1401 C CA . LYS B 1 56 ? -6.69910 -7.09878 26.24138 1.000 16.67745 54 LYS B CA 1
ATOM 1402 C C . LYS B 1 56 ? -7.63899 -5.92632 26.51471 1.000 19.27506 54 LYS B C 1
ATOM 1403 O O . LYS B 1 56 ? -8.76501 -6.12391 26.98307 1.000 23.49227 54 LYS B O 1
ATOM 1409 N N . GLU B 1 57 ? -7.20881 -4.69737 26.22351 1.000 16.46734 55 GLU B N 1
ATOM 1410 C CA . GLU B 1 57 ? -8.09237 -3.53230 26.28492 1.000 16.32094 55 GLU B CA 1
ATOM 1411 C C . GLU B 1 57 ? -8.69453 -3.34180 24.89708 1.000 15.78155 55 GLU B C 1
ATOM 1412 O O . GLU B 1 57 ? -8.31789 -2.45546 24.12893 1.000 16.29282 55 GLU B O 1
ATOM 1418 N N . PHE B 1 58 ? -9.65901 -4.20117 24.57677 1.000 14.91558 56 PHE B N 1
ATOM 1419 C CA . PHE B 1 58 ? -10.15477 -4.26740 23.20487 1.000 14.21778 56 PHE B CA 1
ATOM 1420 C C . PHE B 1 58 ? -10.95837 -3.02890 22.83095 1.000 15.36611 56 PHE B C 1
ATOM 1421 O O . PHE B 1 58 ? -10.91209 -2.58367 21.68225 1.000 15.63385 56 PHE B O 1
ATOM 1429 N N . GLU B 1 59 ? -11.72179 -2.46796 23.76998 1.000 17.60279 57 GLU B N 1
ATOM 1430 C CA . GLU B 1 59 ? -12.48923 -1.27234 23.43418 1.000 15.53778 57 GLU B CA 1
ATOM 1431 C C . GLU B 1 59 ? -11.56488 -0.09926 23.13987 1.000 15.36648 57 GLU B C 1
ATOM 1432 O O . GLU B 1 59 ? -11.76484 0.63258 22.15959 1.000 15.62810 57 GLU B O 1
ATOM 1438 N N . LYS B 1 60 ? -10.53760 0.07610 23.96339 1.000 15.93918 58 LYS B N 1
ATOM 1439 C CA . LYS B 1 60 ? -9.56210 1.12851 23.73076 1.000 13.94703 58 LYS B CA 1
ATOM 1440 C C . LYS B 1 60 ? -8.78692 0.87014 22.44475 1.000 13.56676 58 LYS B C 1
ATOM 1441 O O . LYS B 1 60 ? -8.46446 1.81042 21.70563 1.000 14.47444 58 LYS B O 1
ATOM 1447 N N . SER B 1 61 ? -8.50107 -0.40190 22.15168 1.000 14.54274 59 SER B N 1
ATOM 1448 C CA . SER B 1 61 ? -7.82712 -0.74786 20.90590 1.000 12.90372 59 SER B CA 1
ATOM 1449 C C . SER B 1 61 ? -8.65740 -0.32248 19.71058 1.000 13.99779 59 SER B C 1
ATOM 1450 O O . SER B 1 61 ? -8.13768 0.24780 18.73923 1.000 13.14960 59 SER B O 1
ATOM 1453 N N . ALA B 1 62 ? -9.95214 -0.62392 19.74591 1.000 12.89777 60 ALA B N 1
ATOM 1454 C CA . ALA B 1 62 ? -10.81845 -0.28507 18.62185 1.000 11.31994 60 ALA B CA 1
ATOM 1455 C C . ALA B 1 62 ? -10.94463 1.22499 18.46542 1.000 12.13489 60 ALA B C 1
ATOM 1456 O O . ALA B 1 62 ? -10.91508 1.74059 17.34589 1.000 13.48309 60 ALA B O 1
ATOM 1458 N N . ALA B 1 63 ? -11.03820 1.95788 19.57898 1.000 14.24851 61 ALA B N 1
ATOM 1459 C CA . ALA B 1 63 ? -11.15415 3.40978 19.48962 1.000 14.84476 61 ALA B CA 1
ATOM 1460 C C . ALA B 1 63 ? -9.92913 4.01561 18.82020 1.000 12.98871 61 ALA B C 1
ATOM 1461 O O . ALA B 1 63 ? -10.05774 4.88459 17.94819 1.000 15.16192 61 ALA B O 1
ATOM 1463 N N . ASP B 1 64 ? -8.73566 3.53380 19.18128 1.000 12.11806 62 ASP B N 1
ATOM 1464 C CA . ASP B 1 64 ? -7.50278 4.04576 18.57943 1.000 13.83270 62 ASP B CA 1
ATOM 1465 C C . ASP B 1 64 ? -7.42759 3.69826 17.09982 1.000 12.83004 62 ASP B C 1
ATOM 1466 O O . ASP B 1 64 ? -7.03650 4.53207 16.27345 1.000 13.25549 62 ASP B O 1
ATOM 1471 N N . ALA B 1 65 ? -7.74537 2.45068 16.74850 1.000 11.23476 63 ALA B N 1
ATOM 1472 C CA . ALA B 1 65 ? -7.65904 2.06811 15.34868 1.000 11.20181 63 ALA B CA 1
ATOM 1473 C C . ALA B 1 65 ? -8.65806 2.85984 14.51760 1.000 12.16953 63 ALA B C 1
ATOM 1474 O O . ALA B 1 65 ? -8.36887 3.22815 13.37661 1.000 13.00397 63 ALA B O 1
ATOM 1476 N N . ALA B 1 66 ? -9.84022 3.14289 15.07540 1.000 12.70011 64 ALA B N 1
ATOM 1477 C CA . ALA B 1 66 ? -10.80451 3.97373 14.36357 1.000 13.72993 64 ALA B CA 1
ATOM 1478 C C . ALA B 1 66 ? -10.27351 5.38523 14.15456 1.000 13.92060 64 ALA B C 1
ATOM 1479 O O . ALA B 1 66 ? -10.52724 5.99545 13.11327 1.000 13.77077 64 ALA B O 1
ATOM 1481 N N . LYS B 1 67 ? -9.51765 5.91200 15.12217 1.000 13.54651 65 LYS B N 1
ATOM 1482 C CA . LYS B 1 67 ? -8.90514 7.22146 14.93080 1.000 14.92022 65 LYS B CA 1
ATOM 1483 C C . LYS B 1 67 ? -7.85492 7.16820 13.82710 1.000 13.22083 65 LYS B C 1
ATOM 1484 O O . LYS B 1 67 ? -7.73492 8.10657 13.02844 1.000 15.50319 65 LYS B O 1
ATOM 1490 N N . ALA B 1 68 ? -7.12370 6.05544 13.72988 1.000 12.77456 66 ALA B N 1
ATOM 1491 C CA . ALA B 1 68 ? -6.16521 5.90217 12.63715 1.000 12.67617 66 ALA B CA 1
ATOM 1492 C C . ALA B 1 68 ? -6.85548 5.88711 11.27846 1.000 14.20778 66 ALA B C 1
ATOM 1493 O O . ALA B 1 68 ? -6.38056 6.52970 10.33539 1.000 14.62740 66 ALA B O 1
ATOM 1495 N N . VAL B 1 69 ? -7.97412 5.15573 11.16075 1.000 13.40380 67 VAL B N 1
ATOM 1496 C CA . VAL B 1 69 ? -8.72793 5.07665 9.90797 1.000 14.56037 67 VAL B CA 1
ATOM 1497 C C . VAL B 1 69 ? -9.30526 6.43578 9.54024 1.000 15.52388 67 VAL B C 1
ATOM 1498 O O . VAL B 1 69 ? -9.42918 6.77268 8.35650 1.000 17.42971 67 VAL B O 1
ATOM 1502 N N . GLU B 1 70 ? -9.65662 7.24131 10.54424 1.000 14.47607 68 GLU B N 1
ATOM 1503 C CA . GLU B 1 70 ? -10.17233 8.58198 10.28904 1.000 17.45401 68 GLU B CA 1
ATOM 1504 C C . GLU B 1 70 ? -9.09624 9.48320 9.69887 1.000 18.43487 68 GLU B C 1
ATOM 1505 O O . GLU B 1 70 ? -9.37300 10.27746 8.79019 1.000 16.84107 68 GLU B O 1
ATOM 1511 N N . ILE B 1 71 ? -7.86575 9.37449 10.20919 1.000 15.53316 69 ILE B N 1
ATOM 1512 C CA . ILE B 1 71 ? -6.74250 10.16476 9.70778 1.000 14.98109 69 ILE B CA 1
ATOM 1513 C C . ILE B 1 71 ? -6.33494 9.72300 8.30253 1.000 17.31335 69 ILE B C 1
ATOM 1514 O O . ILE B 1 71 ? -6.05295 10.55471 7.42860 1.000 20.48157 69 ILE B O 1
ATOM 1519 N N . ASN B 1 72 ? -6.24810 8.41016 8.07247 1.000 14.59021 70 ASN B N 1
ATOM 1520 C CA . ASN B 1 72 ? -5.80001 7.84276 6.79562 1.000 14.83114 70 ASN B CA 1
ATOM 1521 C C . ASN B 1 72 ? -6.59271 6.56979 6.52158 1.000 14.75250 70 ASN B C 1
ATOM 1522 O O . ASN B 1 72 ? -6.18666 5.48027 6.93673 1.000 15.42726 70 ASN B O 1
ATOM 1527 N N . ALA B 1 73 ? -7.69754 6.70960 5.78773 1.000 15.21522 71 ALA B N 1
ATOM 1528 C CA . ALA B 1 73 ? -8.52740 5.55375 5.48421 1.000 15.17931 71 ALA B CA 1
ATOM 1529 C C . ALA B 1 73 ? -7.85229 4.58095 4.53453 1.000 14.58960 71 ALA B C 1
ATOM 1530 O O . ALA B 1 73 ? -8.36435 3.47560 4.34388 1.000 15.32234 71 ALA B O 1
ATOM 1532 N N . ASN B 1 74 ? -6.73464 4.96365 3.92118 1.000 14.75040 72 ASN B N 1
ATOM 1533 C CA . ASN B 1 74 ? -6.01535 4.08358 3.02036 1.000 14.58580 72 ASN B CA 1
ATOM 1534 C C . ASN B 1 74 ? -4.85720 3.36206 3.69641 1.000 15.72270 72 ASN B C 1
ATOM 1535 O O . ASN B 1 74 ? -4.10158 2.66857 3.01742 1.000 18.32890 72 ASN B O 1
ATOM 1540 N N . PHE B 1 75 ? -4.70344 3.49012 5.01720 1.000 15.64588 73 PHE B N 1
ATOM 1541 C CA . PHE B 1 75 ? -3.65618 2.77253 5.74407 1.000 18.27998 73 PHE B CA 1
ATOM 1542 C C . PHE B 1 75 ? -4.19539 1.40969 6.16947 1.000 16.02706 73 PHE B C 1
ATOM 1543 O O . PHE B 1 75 ? -5.07887 1.32482 7.02896 1.000 16.71706 73 PHE B O 1
ATOM 1551 N N . PHE B 1 76 ? -3.67415 0.33704 5.56325 1.000 13.85585 74 PHE B N 1
ATOM 1552 C CA . PHE B 1 76 ? -4.27512 -0.97980 5.80022 1.000 13.91518 74 PHE B CA 1
ATOM 1553 C C . PHE B 1 76 ? -4.22152 -1.37937 7.26985 1.000 13.48143 74 PHE B C 1
ATOM 1554 O O . PHE B 1 76 ? -5.13326 -2.05412 7.75363 1.000 14.27332 74 PHE B O 1
ATOM 1562 N N . LYS B 1 77 ? -3.16166 -0.98773 7.98610 1.000 13.98908 75 LYS B N 1
ATOM 1563 C CA . LYS B 1 77 ? -2.95437 -1.48698 9.33930 1.000 14.27104 75 LYS B CA 1
ATOM 1564 C C . LYS B 1 77 ? -3.99139 -0.93955 10.30170 1.000 14.35765 75 LYS B C 1
ATOM 1565 O O . LYS B 1 77 ? -4.36364 -1.62119 11.26458 1.000 14.64854 75 LYS B O 1
ATOM 1571 N N . GLY B 1 78 ? -4.47312 0.27939 10.06828 1.000 13.87964 76 GLY B N 1
ATOM 1572 C CA . GLY B 1 78 ? -5.56994 0.78895 10.87556 1.000 13.66458 76 GLY B CA 1
ATOM 1573 C C . GLY B 1 78 ? -6.80808 -0.08293 10.77789 1.000 13.91699 76 GLY B C 1
ATOM 1574 O O . GLY B 1 78 ? -7.41553 -0.43392 11.79060 1.000 13.09496 76 GLY B O 1
ATOM 1575 N N . HIS B 1 79 ? -7.19589 -0.44053 9.55424 1.000 11.69215 77 HIS B N 1
ATOM 1576 C CA . HIS B 1 79 ? -8.34650 -1.32670 9.36731 1.000 10.26113 77 HIS B CA 1
ATOM 1577 C C . HIS B 1 79 ? -8.09330 -2.71140 9.94412 1.000 11.76242 77 HIS B C 1
ATOM 1578 O O . HIS B 1 79 ? -9.00812 -3.33375 10.48900 1.000 10.45635 77 HIS B O 1
ATOM 1585 N N . TYR B 1 80 ? -6.88041 -3.23340 9.79975 1.000 11.80891 78 TYR B N 1
ATOM 1586 C CA . TYR B 1 80 ? -6.58687 -4.55324 10.34250 1.000 10.57405 78 TYR B CA 1
ATOM 1587 C C . TYR B 1 80 ? -6.68578 -4.54519 11.86365 1.000 10.92356 78 TYR B C 1
ATOM 1588 O O . TYR B 1 80 ? -7.33030 -5.41884 12.46144 1.000 12.34353 78 TYR B O 1
ATOM 1597 N N . ARG B 1 81 ? -6.05167 -3.55825 12.50976 1.000 11.34291 79 ARG B N 1
ATOM 1598 C CA . ARG B 1 81 ? -6.13018 -3.47231 13.96576 1.000 9.56729 79 ARG B CA 1
ATOM 1599 C C . ARG B 1 81 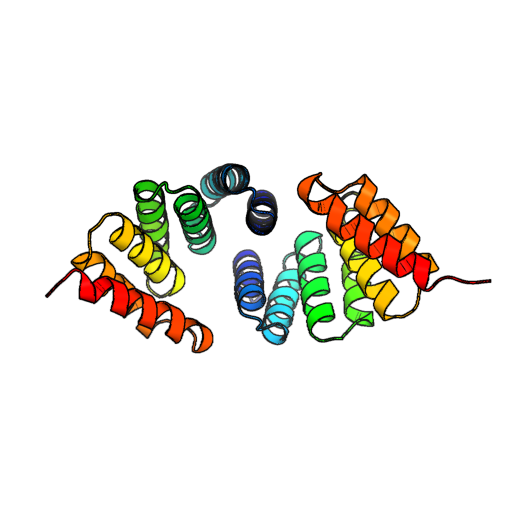? -7.56824 -3.27248 14.40431 1.000 10.84773 79 ARG B C 1
ATOM 1600 O O . ARG B 1 81 ? -8.01324 -3.85995 15.39897 1.000 13.36702 79 ARG B O 1
ATOM 1608 N N . LEU B 1 82 ? -8.31700 -2.44369 13.67194 1.000 11.54745 80 LEU B N 1
ATOM 1609 C CA . LEU B 1 82 ? -9.72798 -2.23061 14.01190 1.000 10.78583 80 LEU B CA 1
ATOM 1610 C C . LEU B 1 82 ? -10.51424 -3.52687 13.91878 1.000 11.77325 80 LEU B C 1
ATOM 1611 O O . LEU B 1 82 ? -11.28851 -3.87003 14.82379 1.000 13.12483 80 LEU B O 1
ATOM 1616 N N . GLY B 1 83 ? -10.33169 -4.25813 12.81956 1.000 11.52046 81 GLY B N 1
ATOM 1617 C CA . GLY B 1 83 ? -11.03897 -5.50643 12.63938 1.000 11.52722 81 GLY B CA 1
ATOM 1618 C C . GLY B 1 83 ? -10.71071 -6.53342 13.70727 1.000 12.06665 81 GLY B C 1
ATOM 1619 O O . GLY B 1 83 ? -11.59837 -7.22664 14.18727 1.000 11.90898 81 GLY B O 1
ATOM 1620 N N . LEU B 1 84 ? -9.43509 -6.64565 14.08229 1.000 11.99685 82 LEU B N 1
ATOM 1621 C CA . LEU B 1 84 ? -9.06942 -7.57454 15.15295 1.000 11.39624 82 LEU B CA 1
ATOM 1622 C C . LEU B 1 84 ? -9.73291 -7.18781 16.46896 1.000 12.12601 82 LEU B C 1
ATOM 1623 O O . LEU B 1 84 ? -10.19350 -8.05362 17.22752 1.000 13.21479 82 LEU B O 1
ATOM 1628 N N . ALA B 1 85 ? -9.77206 -5.89249 16.77774 1.000 11.37427 83 ALA B N 1
ATOM 1629 C CA . ALA B 1 85 ? -10.39359 -5.47594 18.02594 1.000 12.15485 83 ALA B CA 1
ATOM 1630 C C . ALA B 1 85 ? -11.89338 -5.70854 17.97771 1.000 13.25832 83 ALA B C 1
ATOM 1631 O O . ALA B 1 85 ? -12.48165 -6.17443 18.95574 1.000 14.02810 83 ALA B O 1
ATOM 1633 N N . GLN B 1 86 ? -12.51825 -5.41792 16.83085 1.000 12.27936 84 GLN B N 1
ATOM 1634 C CA . GLN B 1 86 ? -13.94791 -5.66167 16.67738 1.000 11.16285 84 GLN B CA 1
ATOM 1635 C C . GLN B 1 86 ? -14.27011 -7.14620 16.82445 1.000 12.66465 84 GLN B C 1
ATOM 1636 O O . GLN B 1 86 ? -15.26228 -7.50685 17.45991 1.000 14.92430 84 GLN B O 1
ATOM 1642 N N . MET B 1 87 ? -13.44810 -8.02995 16.24848 1.000 13.24131 85 MET B N 1
ATOM 1643 C CA . MET B 1 87 ? -13.66152 -9.46501 16.45519 1.000 14.36994 85 MET B CA 1
ATOM 1644 C C . MET B 1 87 ? -13.60601 -9.83093 17.92860 1.000 14.90707 85 MET B C 1
ATOM 1645 O O . MET B 1 87 ? -14.41272 -10.63821 18.40722 1.000 15.62280 85 MET B O 1
ATOM 1650 N N . SER B 1 88 ? -12.63336 -9.28752 18.65158 1.000 13.57688 86 SER B N 1
ATOM 1651 C CA . SER B 1 88 ? -12.50886 -9.59102 20.07742 1.000 12.99129 86 SER B CA 1
ATOM 1652 C C . SER B 1 88 ? -13.65973 -9.03414 20.89449 1.000 14.19261 86 SER B C 1
ATOM 1653 O O . SER B 1 88 ? -13.90075 -9.51233 22.01137 1.000 18.42531 86 SER B O 1
ATOM 1656 N N . LEU B 1 89 ? -14.37067 -8.04419 20.36805 1.000 12.86450 87 LEU B N 1
ATOM 1657 C CA . LEU B 1 89 ? -15.56058 -7.48751 20.98463 1.000 14.97555 87 LEU B CA 1
ATOM 1658 C C . LEU B 1 89 ? -16.82355 -8.16771 20.47485 1.000 14.37510 87 LEU B C 1
ATOM 1659 O O . LEU B 1 89 ? -17.93046 -7.72300 20.79224 1.000 15.10412 87 LEU B O 1
ATOM 1664 N N . ASN B 1 90 ? -16.68352 -9.22015 19.67284 1.000 13.77075 88 ASN B N 1
ATOM 1665 C CA . ASN B 1 90 ? -17.80972 -9.98711 19.14353 1.000 13.48687 88 ASN B CA 1
ATOM 1666 C C . ASN B 1 90 ? -18.64740 -9.19999 18.15029 1.000 14.04609 88 ASN B C 1
ATOM 1667 O O . ASN B 1 90 ? -19.81885 -9.51942 17.93001 1.000 13.64057 88 ASN B O 1
ATOM 1672 N N . ASP B 1 91 ? -18.04915 -8.19164 17.51222 1.000 12.29345 89 ASP B N 1
ATOM 1673 C CA . ASP B 1 91 ? -18.71425 -7.40193 16.47511 1.000 13.88098 89 ASP B CA 1
ATOM 1674 C C . ASP B 1 91 ? -18.20840 -7.86323 15.11239 1.000 12.81039 89 ASP B C 1
ATOM 1675 O O . ASP B 1 91 ? -17.40329 -7.21092 14.45026 1.000 13.05701 89 ASP B O 1
ATOM 1680 N N . PHE B 1 92 ? -18.69923 -9.02629 14.69734 1.000 12.74467 90 PHE B N 1
ATOM 1681 C CA . PHE B 1 92 ? -18.14472 -9.71753 13.54064 1.000 11.60967 90 PHE B CA 1
ATOM 1682 C C . PHE B 1 92 ? -18.55815 -9.08513 12.22435 1.000 14.24783 90 PHE B C 1
ATOM 1683 O O . PHE B 1 92 ? -17.80883 -9.16964 11.24539 1.000 14.04751 90 PHE B O 1
ATOM 1691 N N . GLY B 1 93 ? -19.74030 -8.47379 12.16231 1.000 12.50809 91 GLY B N 1
ATOM 1692 C CA . GLY B 1 93 ? -20.12321 -7.78651 10.93624 1.000 12.15507 91 GLY B CA 1
ATOM 1693 C C . GLY B 1 93 ? -19.23273 -6.58734 10.68680 1.000 12.99098 91 GLY B C 1
ATOM 1694 O O . GLY B 1 93 ? -18.72060 -6.39104 9.57707 1.000 14.17180 91 GLY B O 1
ATOM 1695 N N . HIS B 1 94 ? -19.02397 -5.78368 11.72687 1.000 11.72785 92 HIS B N 1
ATOM 1696 C CA . HIS B 1 94 ? -18.08765 -4.67425 11.62856 1.000 13.03315 92 HIS B CA 1
ATOM 1697 C C . HIS B 1 94 ? -16.69217 -5.17858 11.33160 1.000 13.01810 92 HIS B C 1
ATOM 1698 O O . HIS B 1 94 ? -15.99181 -4.61862 10.47714 1.000 12.02970 92 HIS B O 1
ATOM 1705 N N . ALA B 1 95 ? -16.26991 -6.24112 12.01967 1.000 11.67922 93 ALA B N 1
ATOM 1706 C CA . ALA B 1 95 ? -14.91676 -6.73792 11.82038 1.000 11.05617 93 ALA B CA 1
ATOM 1707 C C . ALA B 1 95 ? -14.70112 -7.17955 10.38910 1.000 12.26168 93 ALA B C 1
ATOM 1708 O O . ALA B 1 95 ? -13.64944 -6.90882 9.80308 1.000 12.52874 93 ALA B O 1
ATOM 1710 N N . MET B 1 96 ? -15.67482 -7.87738 9.80858 1.000 12.47481 94 MET B N 1
ATOM 1711 C CA . MET B 1 96 ? -15.45078 -8.39643 8.46765 1.000 13.46451 94 MET B CA 1
ATOM 1712 C C . MET B 1 96 ? -15.34528 -7.25687 7.46795 1.000 12.75691 94 MET B C 1
ATOM 1713 O O . MET B 1 96 ? -14.55466 -7.32618 6.52338 1.000 13.06490 94 MET B O 1
ATOM 1718 N N . GLU B 1 97 ? -16.12111 -6.18622 7.65228 1.000 12.29869 95 GLU B N 1
ATOM 1719 C CA . GLU B 1 97 ? -15.99953 -5.04786 6.75084 1.000 12.94791 95 GLU B CA 1
ATOM 1720 C C . GLU B 1 97 ? -14.63211 -4.39196 6.90563 1.000 13.14464 95 GLU B C 1
ATOM 1721 O O . GLU B 1 97 ? -13.99199 -4.03420 5.91478 1.000 13.03818 95 GLU B O 1
ATOM 1727 N N . SER B 1 98 ? -14.16063 -4.24143 8.14703 1.000 12.32250 96 SER B N 1
ATOM 1728 C CA . SER B 1 98 ? -12.82083 -3.69444 8.36230 1.000 11.13583 96 SER B CA 1
ATOM 1729 C C . SER B 1 98 ? -11.75538 -4.57380 7.72445 1.000 11.88589 96 SER B C 1
ATOM 1730 O O . SER B 1 98 ? -10.78701 -4.06720 7.13478 1.000 11.17641 96 SER B O 1
ATOM 1733 N N . LEU B 1 99 ? -11.89048 -5.89107 7.87571 1.000 10.93170 97 LEU B N 1
ATOM 1734 C CA . LEU B 1 99 ? -10.86396 -6.78991 7.37647 1.000 11.95877 97 LEU B CA 1
ATOM 1735 C C . LEU B 1 99 ? -10.87968 -6.83788 5.85953 1.000 13.28342 97 LEU B C 1
ATOM 1736 O O . LEU B 1 99 ? -9.81729 -6.98204 5.24365 1.000 13.07652 97 LEU B O 1
ATOM 1741 N N . ARG B 1 100 ? -12.05642 -6.70024 5.23296 1.000 11.91285 98 ARG B N 1
ATOM 1742 C CA . ARG B 1 100 ? -12.07880 -6.62805 3.76993 1.000 11.69162 98 ARG B CA 1
ATOM 1743 C C . ARG B 1 100 ? -11.35091 -5.38805 3.27585 1.000 14.32285 98 ARG B C 1
ATOM 1744 O O . ARG B 1 100 ? -10.64687 -5.43263 2.25584 1.000 13.36596 98 ARG B O 1
ATOM 1752 N N . LYS B 1 101 ? -11.49843 -4.27154 3.98640 1.000 11.98841 99 LYS B N 1
ATOM 1753 C CA . LYS B 1 101 ? -10.77709 -3.06681 3.60863 1.000 10.58154 99 LYS B CA 1
ATOM 1754 C C . LYS B 1 101 ? -9.28492 -3.25684 3.81389 1.000 13.18692 99 LYS B C 1
ATOM 1755 O O . LYS B 1 101 ? -8.47907 -2.89190 2.94353 1.000 13.82546 99 LYS B O 1
ATOM 1761 N N . ALA B 1 102 ? -8.89304 -3.84542 4.94805 1.000 11.04602 100 ALA B N 1
ATOM 1762 C CA . ALA B 1 102 ? -7.47991 -4.12589 5.18454 1.000 10.93627 100 ALA B CA 1
ATOM 1763 C C . ALA B 1 102 ? -6.91537 -5.00272 4.08200 1.000 14.02609 100 ALA B C 1
ATOM 1764 O O . ALA B 1 102 ? -5.82306 -4.74159 3.56428 1.000 13.36484 100 ALA B O 1
ATOM 1766 N N . TRP B 1 103 ? -7.65693 -6.04563 3.70838 1.000 13.18959 101 TRP B N 1
ATOM 1767 C CA . TRP B 1 103 ? -7.20699 -6.93857 2.64816 1.000 13.70880 101 TRP B CA 1
ATOM 1768 C C . TRP B 1 103 ? -6.91501 -6.15758 1.38269 1.000 14.88861 101 TRP B C 1
ATOM 1769 O O . TRP B 1 103 ? -5.84744 -6.30833 0.77096 1.000 15.22109 101 TRP B O 1
ATOM 1780 N N . ALA B 1 104 ? -7.84595 -5.29224 0.98997 1.000 13.37749 102 ALA B N 1
ATOM 1781 C CA . ALA B 1 104 ? -7.72507 -4.60914 -0.29272 1.000 13.97214 102 ALA B CA 1
ATOM 1782 C C . ALA B 1 104 ? -6.59810 -3.59590 -0.29241 1.000 15.89379 102 ALA B C 1
ATOM 1783 O O . ALA B 1 104 ? -6.09851 -3.24359 -1.36709 1.000 18.95920 102 ALA B O 1
ATOM 1785 N N . LEU B 1 105 ? -6.18808 -3.12206 0.87669 1.000 12.76332 103 LEU B N 1
ATOM 1786 C CA . LEU B 1 105 ? -5.13616 -2.13232 1.00541 1.000 14.30215 103 LEU B CA 1
ATOM 1787 C C . LEU B 1 105 ? -3.78812 -2.74527 1.35003 1.000 14.81223 103 LEU B C 1
ATOM 1788 O O . LEU B 1 105 ? -2.79141 -2.01913 1.38545 1.000 18.85854 103 LEU B O 1
ATOM 1793 N N . ALA B 1 106 ? -3.73267 -4.04845 1.61555 1.000 16.03435 104 ALA B N 1
ATOM 1794 C CA . ALA B 1 106 ? -2.58089 -4.63560 2.27732 1.000 17.04100 104 ALA B CA 1
ATOM 1795 C C . ALA B 1 106 ? -1.45530 -4.95123 1.30362 1.000 15.60767 104 ALA B C 1
ATOM 1796 O O . ALA B 1 106 ? -1.70348 -5.32063 0.15173 1.000 18.26417 104 ALA B O 1
ATOM 1798 N N . PRO B 1 107 ? -0.21114 -4.82039 1.76408 1.000 17.00181 105 PRO B N 1
ATOM 1799 C CA . PRO B 1 107 ? 0.91843 -5.41234 1.04320 1.000 19.85393 105 PRO B CA 1
ATOM 1800 C C . PRO B 1 107 ? 0.76180 -6.92006 0.93395 1.000 23.23284 105 PRO B C 1
ATOM 1801 O O . PRO B 1 107 ? 0.11750 -7.57329 1.75777 1.000 19.73714 105 PRO B O 1
ATOM 1805 N N . SER B 1 108 ? 1.41238 -7.48102 -0.08744 1.000 22.17654 106 SER B N 1
ATOM 1806 C CA . SER B 1 108 ? 1.30052 -8.91170 -0.35614 1.000 23.07496 106 SER B CA 1
ATOM 1807 C C . SER B 1 108 ? 1.67520 -9.75141 0.86178 1.000 20.82612 106 SER B C 1
ATOM 1808 O O . SER B 1 108 ? 1.03550 -10.77348 1.13808 1.000 23.20994 106 SER B O 1
ATOM 1811 N N . GLU B 1 109 ? 2.69939 -9.33276 1.60515 1.000 24.01161 107 GLU B N 1
ATOM 1812 C CA . GLU B 1 109 ? 3.15965 -10.11393 2.74927 1.000 25.32736 107 GLU B CA 1
ATOM 1813 C C . GLU B 1 109 ? 2.15837 -10.13883 3.89825 1.000 24.44002 107 GLU B C 1
ATOM 1814 O O . GLU B 1 109 ? 2.28892 -10.98581 4.78651 1.000 25.37938 107 GLU B O 1
ATOM 1820 N N . ASN B 1 110 ? 1.16630 -9.24908 3.90283 1.000 20.84639 108 ASN B N 1
ATOM 1821 C CA . ASN B 1 110 ? 0.17841 -9.19611 4.97653 1.000 23.15620 108 ASN B CA 1
ATOM 1822 C C . ASN B 1 110 ? -1.13049 -9.88817 4.61883 1.000 22.13243 108 ASN B C 1
ATOM 1823 O O . ASN B 1 110 ? -1.99848 -10.03288 5.48392 1.000 20.52330 108 ASN B O 1
ATOM 1828 N N . LYS B 1 111 ? -1.30070 -10.31514 3.36967 1.000 18.83581 109 LYS B N 1
ATOM 1829 C CA . LYS B 1 111 ? -2.58590 -10.85336 2.94178 1.000 18.59987 109 LYS B CA 1
ATOM 1830 C C . LYS B 1 111 ? -2.97808 -12.08899 3.73990 1.000 19.26661 109 LYS B C 1
ATOM 1831 O O . LYS B 1 111 ? -4.15064 -12.26227 4.08627 1.000 19.74798 109 LYS B O 1
ATOM 1837 N N . GLU B 1 112 ? -2.01432 -12.97291 4.01676 1.000 20.79518 110 GLU B N 1
ATOM 1838 C CA . GLU B 1 112 ? -2.33715 -14.24184 4.66344 1.000 23.34189 110 GLU B CA 1
ATOM 1839 C C . GLU B 1 112 ? -2.92698 -14.01517 6.04757 1.000 16.78153 110 GLU B C 1
ATOM 1840 O O . GLU B 1 112 ? -3.96152 -14.60226 6.39687 1.000 19.11270 110 GLU B O 1
ATOM 1846 N N . ALA B 1 113 ? -2.30713 -13.12959 6.82607 1.000 17.33008 111 ALA B N 1
ATOM 1847 C CA . ALA B 1 113 ? -2.79886 -12.84668 8.17069 1.000 17.64510 111 ALA B CA 1
ATOM 1848 C C . ALA B 1 113 ? -4.21868 -12.30993 8.12095 1.000 16.35093 111 ALA B C 1
ATOM 1849 O O . ALA B 1 113 ? -5.05450 -12.66073 8.95818 1.000 18.07406 111 ALA B O 1
ATOM 1851 N N . ILE B 1 114 ? -4.52283 -11.49615 7.11310 1.000 18.00726 112 ILE B N 1
ATOM 1852 C CA . ILE B 1 114 ? -5.86065 -10.93077 7.01824 1.000 14.59165 112 ILE B CA 1
ATOM 1853 C C . ILE B 1 114 ? -6.86716 -11.98809 6.57976 1.000 14.3710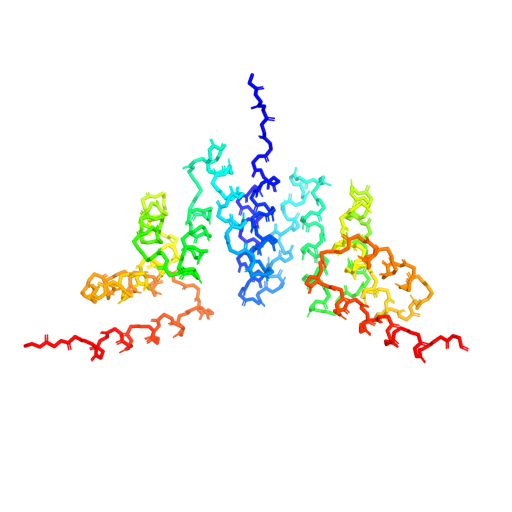0 112 ILE B C 1
ATOM 1854 O O . ILE B 1 114 ? -7.99292 -12.04148 7.09328 1.000 15.11064 112 ILE B O 1
ATOM 1859 N N . ARG B 1 115 ? -6.47195 -12.86547 5.64819 1.000 15.88205 113 ARG B N 1
ATOM 1860 C CA . ARG B 1 115 ? -7.33465 -13.96696 5.23183 1.000 17.52729 113 ARG B CA 1
ATOM 1861 C C . ARG B 1 115 ? -7.67407 -14.87559 6.40447 1.000 17.89795 113 ARG B C 1
ATOM 1862 O O . ARG B 1 115 ? -8.82826 -15.29260 6.55896 1.000 17.40847 113 ARG B O 1
ATOM 1870 N N . VAL B 1 116 ? -6.67899 -15.17255 7.24436 1.000 17.48464 114 VAL B N 1
ATOM 1871 C CA . VAL B 1 116 ? -6.90742 -16.00612 8.42221 1.000 15.26164 114 VAL B CA 1
ATOM 1872 C C . VAL B 1 116 ? -7.89514 -15.33080 9.35980 1.000 15.67550 114 VAL B C 1
ATOM 1873 O O . VAL B 1 116 ? -8.83984 -15.96009 9.83901 1.000 14.89186 114 VAL B O 1
ATOM 1877 N N . ALA B 1 117 ? -7.69449 -14.03825 9.62588 1.000 14.54443 115 ALA B N 1
ATOM 1878 C CA . ALA B 1 117 ? -8.64436 -13.31381 10.47396 1.000 13.54623 115 ALA B CA 1
ATOM 1879 C C . ALA B 1 117 ? -10.05175 -13.36941 9.91149 1.000 14.59958 115 ALA B C 1
ATOM 1880 O O . ALA B 1 117 ? -11.02038 -13.52553 10.66591 1.000 15.13923 115 ALA B O 1
ATOM 1882 N N . MET B 1 118 ? -10.19572 -13.25137 8.58259 1.000 13.72621 116 MET B N 1
ATOM 1883 C CA . MET B 1 118 ? -11.52858 -13.31020 8.00405 1.000 14.01780 116 MET B CA 1
ATOM 1884 C C . MET B 1 118 ? -12.12413 -14.70511 8.13356 1.000 13.88571 116 MET B C 1
ATOM 1885 O O . MET B 1 118 ? -13.33640 -14.84462 8.34055 1.000 16.78216 116 MET B O 1
ATOM 1890 N N . ALA B 1 119 ? -11.28389 -15.74575 8.04849 1.000 15.39020 117 ALA B N 1
ATOM 1891 C CA . ALA B 1 119 ? -11.79026 -17.10321 8.23572 1.000 17.41382 117 ALA B CA 1
ATOM 1892 C C . ALA B 1 119 ? -12.32972 -17.29102 9.64320 1.000 18.29129 117 ALA B C 1
ATOM 1893 O O . ALA B 1 119 ? -13.38504 -17.91016 9.83459 1.000 19.01419 117 ALA B O 1
ATOM 1895 N N . LYS B 1 120 ? -11.62320 -16.74915 10.63514 1.000 16.69399 118 LYS B N 1
ATOM 1896 C CA . LYS B 1 120 ? -12.07470 -16.85616 12.01532 1.000 16.74237 118 LYS B CA 1
ATOM 1897 C C . LYS B 1 120 ? -13.33731 -16.03662 12.22545 1.000 17.53658 118 LYS B C 1
ATOM 1898 O O . LYS B 1 120 ? -14.26257 -16.47420 12.91551 1.000 18.96139 118 LYS B O 1
ATOM 1904 N N . CYS B 1 121 ? -13.39320 -14.84970 11.61647 1.000 17.88647 119 CYS B N 1
ATOM 1905 C CA . CYS B 1 121 ? -14.58501 -14.01079 11.69535 1.000 17.00767 119 CYS B CA 1
ATOM 1906 C C . CYS B 1 121 ? -15.80655 -14.70688 11.11284 1.000 17.71149 119 CYS B C 1
ATOM 1907 O O . CYS B 1 121 ? -16.87927 -14.72753 11.72687 1.000 18.71756 119 CYS B O 1
ATOM 1910 N N . GLU B 1 122 ? -15.67445 -15.27231 9.91575 1.000 18.50208 120 GLU B N 1
ATOM 1911 C CA . GLU B 1 122 ? -16.84131 -15.83677 9.24761 1.000 17.17313 120 GLU B CA 1
ATOM 1912 C C . GLU B 1 122 ? -17.37718 -17.05901 9.98012 1.000 18.80076 120 GLU B C 1
ATOM 1913 O O . GLU B 1 122 ? -18.58384 -17.32438 9.94233 1.000 21.17848 120 GLU B O 1
ATOM 1919 N N . SER B 1 123 ? -16.51202 -17.79422 10.67957 1.000 20.28554 121 SER B N 1
ATOM 1920 C CA . SER B 1 123 ? -16.99118 -18.94138 11.44023 1.000 19.37254 121 SER B CA 1
ATOM 1921 C C . SER B 1 123 ? -17.98210 -18.54927 12.52491 1.000 21.47790 121 SER B C 1
ATOM 1922 O O . SER B 1 123 ? -18.78306 -19.39149 12.94142 1.000 24.22654 121 SER B O 1
ATOM 1925 N N . LYS B 1 124 ? -17.95387 -17.29623 12.97906 1.000 20.09289 122 LYS B N 1
ATOM 1926 C CA . LYS B 1 124 ? -18.85372 -16.81256 14.01939 1.000 19.94528 122 LYS B CA 1
ATOM 1927 C C . LYS B 1 124 ? -20.09422 -16.12148 13.46479 1.000 20.99500 122 LYS B C 1
ATOM 1928 O O . LYS B 1 124 ? -20.91397 -15.63974 14.25389 1.000 25.23507 122 LYS B O 1
ATOM 1934 N N . MET B 1 125 ? -20.26072 -16.07418 12.13830 1.000 19.05823 123 MET B N 1
ATOM 1935 C CA . MET B 1 125 ? -21.35527 -15.36862 11.47082 1.000 19.87416 123 MET B CA 1
ATOM 1936 C C . MET B 1 125 ? -22.18196 -16.29999 10.59648 1.000 29.83449 123 MET B C 1
ATOM 1937 O O . MET B 1 125 ? -22.13255 -17.52160 10.75346 1.000 28.92243 123 MET B O 1
ATOM 1942 N N . ALA B 1 126 ? -22.91964 -15.69436 9.66005 1.000 43.09754 124 ALA B N 1
ATOM 1943 C CA . ALA B 1 126 ? -23.62032 -16.34212 8.53651 1.000 42.18673 124 ALA B CA 1
ATOM 1944 C C . ALA B 1 126 ? -23.89939 -17.83995 8.66337 1.000 50.23019 124 ALA B C 1
ATOM 1945 O O . ALA B 1 126 ? -25.04610 -18.25290 8.83692 1.000 53.56436 124 ALA B O 1
#

Nearest PDB structures (foldseek):
  8ye5-assembly1_A  TM=1.008E+00  e=1.053E-16  Dehalobacter sp.
  8ye5-assembly1_B  TM=1.000E+00  e=3.819E-15  Dehalobacter sp.
  5lyp-assembly1_A  TM=9.350E-01  e=8.859E-08  Saccharomyces cerevisiae
  5lyn-assembly1_B  TM=9.409E-01  e=1.256E-07  Saccharomyces cerevisiae
  3sz7-assembly1_A  TM=9.128E-01  e=5.896E-07  Aspergillus fumigatus Af293

Sequence (244 aa):
SPNLDGTRLREEGNEAFKAGRYHEAIRYYTQAIEVDPDSEFLYTNRSFAYFNIKEFEKSAADAAKAVEINANFFKGHYRLGLAQMSLNDFGHAMESLRKAWALAPSENKEAIRVAMAKCESKMARGTRLREEGNEAFKAGRYHEAIRYYTQAIEVDPDSEFLYTNRSFAYFNIKEFEKSAADAAKAVEINANFFKGHYRLGLAQMSLNDFGHAMESLRKAWALAPSENKEAIRVAMAKCESKMA

Solvent-accessible surface area: 12190 Å² total; per-residue (Å²): 126,120,128,94,84,10,42,97,19,3,1,61,0,13,34,8,38,109,45,37,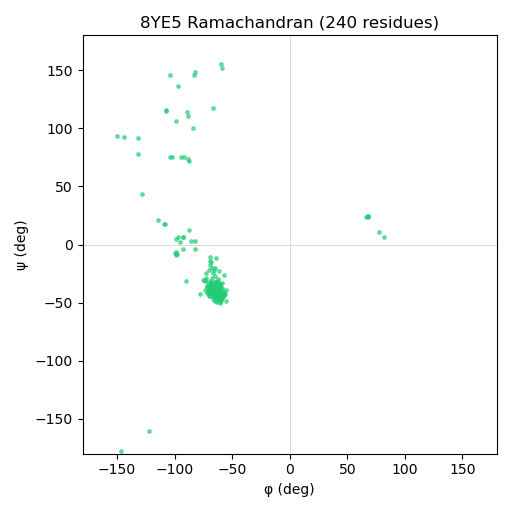91,57,129,49,0,20,135,47,3,46,60,0,14,130,71,49,74,101,10,27,19,1,26,1,13,33,0,54,0,28,48,51,45,166,62,45,116,103,0,14,64,8,0,45,72,0,30,131,41,49,57,114,23,13,19,0,8,40,7,21,0,29,0,26,29,46,55,107,65,41,47,122,0,45,74,9,0,122,82,0,103,66,65,8,47,99,104,36,52,97,54,1,118,48,7,38,55,124,0,116,81,125,84,105,155,29,57,169,35,7,6,58,0,17,16,0,38,102,31,39,44,63,118,41,0,18,141,60,2,43,83,1,17,132,104,46,72,103,9,1,14,0,17,0,6,26,0,55,0,28,38,44,45,118,69,41,115,106,0,14,52,4,0,44,92,0,31,145,62,43,61,114,25,26,19,0,9,41,8,20,0,27,0,21,28,44,51,107,72,35,47,129,0,13,75,8,0,120,96,0,95,79,64,12,46,94,78,44,54,98,48,1,114,56,6,26,55,129,0,101,83,141,71,151

=== Feature glossary ===
The record interleaves many kinds of information about one protein. Here is each kind framed as the question it answers.

Q: What known structures does this most resemble?
A: Structural nearest neighbors (via Foldseek easy-search vs the PDB). Reported per hit: target PDB id, E-value, and alignment TM-score. A TM-score above ~0.5 is the conventional threshold for 'same fold'.

Q: Where is each backbone atom in 3D?
A: The mmCIF table is the protein's shape written out atom by atom. For each backbone N, Cα, C, and carbonyl O, it records an (x, y, z) coordinate triple in Å plus the residue type, chain letter, and residue number.

Q: What are the backbone torsion angles?
A: The φ/ψ torsion pair specifies the backbone conformation at each residue. φ rotates about the N–Cα bond, ψ about the Cα–C bond. Steric clashes forbid most of the (φ, ψ) plane — the allowed regions (α-helix basin, β-sheet basin, left-handed helix) are the Ramachandran-allowed regions.

Q: Which residues are buried vs exposed?
A: Solvent-accessible surface area (SASA) is the area in Å² traced out by the centre of a 1.4 Å probe sphere (a water molecule) rolled over the protein's van der Waals surface (Shrake–Rupley / Lee–Richards construction). Buried residues have near-zero SASA; fully exposed residues can exceed 200 Å². The total SASA scales roughly with the number of surface residues.

Q: How confident is the AlphaFold model at each residue?
A: pLDDT is the predicted lDDT-Cα score: AlphaFold's confidence that the local environment of each residue (all inter-atomic distances within 15 Å) is correctly placed. It is a per-residue number between 0 and 100, with higher meaning more reliable.

Q: What does the local fold look like, residue by residue?
A: 3Di is Foldseek's structural alphabet. Each residue is assigned one of twenty discrete states based on how its Cα sits relative to its spatial (not sequential) neighbors. Aligning 3Di strings finds structural homologs roughly as well as full 3D superposition, but orders of magnitude faster.

Q: How big and how compact is the whole molecule?
A: Radius of gyration (Rg) is the root-mean-square distance of Cα atoms from their centroid — a single number for overall size and compactness. A globular domain of N residues has Rg ≈ 2.2·N^0.38 Å; an extended or disordered chain has a much larger Rg. The Cα contact count is the number of residue pairs whose Cα atoms are within 8 Å and are more than four positions apart in sequence — a standard proxy for tertiary packing density. The bounding box is the smallest axis-aligned box enclosing all Cα atoms.

Q: Which residues are in helices, strands, or loops?
A: DSSP 8-state secondary structure assigns each residue one of H (α-helix), G (3₁₀-helix), I (π-helix), E (extended β-strand), B (isolated β-bridge), T (hydrogen-bonded turn), S (bend), or '-' (coil). The assignment is computed from backbone hydrogen-bond geometry via the Kabsch–Sander algorithm.

Q: How mobile is each atom in the crystal?
A: Crystallographic B-factors measure how much each atom's electron density is smeared out, in Å². They rise in mobile loops and surface residues and fall in the buried interior. In AlphaFold models this column is repurposed to hold pLDDT instead.

Q: What if only a Cα trace is available?
A: P-SEA three-state annotation labels each residue as helix, strand, or coil based purely on the geometry of the Cα trace. It serves as a fallback when the full backbone (and thus DSSP) is unavailable.

Q: What family and function is it annotated with?
A: Database cross-references. InterPro integrates a dozen domain/family signature databases into unified entries with residue-range hits. GO terms attach function/process/location labels with evidence codes. CATH codes position the fold in a four-level structural taxonomy. Organism is the NCBI-taxonomy species name.

Q: Are the domains correctly placed relative to each other?
A: Predicted Aligned Error (PAE) is an AlphaFold confidence matrix: entry (i, j) is the expected error in the position of residue j, in ångströms, when the prediction is superimposed on the true structure at residue i. Low PAE within a block of residues means that block is internally rigid and well-predicted; high PAE between two blocks means their relative placement is uncertain even if each block individually is confident.

Q: What do the diagnostic plots show?
A: Three diagnostic plots accompany the record. The Cα contact map visualizes the tertiary structure as a 2D adjacency matrix (8 Å cutoff, sequence-local contacts suppressed). The Ramachandran plot shows the distribution of backbone (φ, ψ) torsions, with points in the α and β basins reflecting secondary structure content. The PAE plot shows AlphaFold's inter-residue confidence as a color matrix.

Q: What is the amino-acid chain?
A: Primary structure: the covalent order of the twenty standard amino acids along the backbone. Two proteins with the same sequence will (almost always) fold to the same structure; two with 30% identity often share a fold but not the details.

Q: What do the rendered images show?
A: The six renders are orthographic views along the three Cartesian axes in both directions. Representation (cartoon, sticks, or surface) and color scheme (sequence-rainbow or by-chain) vary across proteins so the training set covers all the common visualization conventions.